Protein AF-A0A7U9RHE2-F1 (afdb_monomer)

Nearest PDB structures (foldseek):
  6pnq-assembly1_B  TM=3.911E-01  e=8.334E-04  Rattus norvegicus
  6pnp-assembly1_B  TM=3.910E-01  e=9.748E-04  Rattus norvegicus
  3f5n-assembly2_B  TM=2.054E-01  e=3.564E+00  Homo sapiens
  6q1f-assembly1_u  TM=2.857E-01  e=8.223E+00  Human herpesvirus 6 strain Z29

Structure (mmCIF, N/CA/C/O backbone):
data_AF-A0A7U9RHE2-F1
#
_entry.id   AF-A0A7U9RHE2-F1
#
loop_
_atom_site.group_PDB
_atom_site.id
_atom_site.type_symbol
_atom_site.label_atom_id
_atom_site.label_alt_id
_atom_site.label_comp_id
_atom_site.label_asym_id
_atom_site.label_entity_id
_atom_site.label_seq_id
_atom_site.pdbx_PDB_ins_code
_atom_site.Cartn_x
_atom_site.Cartn_y
_atom_site.Cartn_z
_atom_site.occupancy
_atom_site.B_iso_or_equiv
_atom_site.auth_seq_id
_atom_site.auth_comp_id
_atom_site.auth_asym_id
_atom_site.auth_atom_id
_atom_site.pdbx_PDB_model_num
ATOM 1 N N . MET A 1 1 ? -75.582 -46.457 108.777 1.00 41.22 1 MET A N 1
ATOM 2 C CA . MET A 1 1 ? -75.123 -45.515 107.730 1.00 41.22 1 MET A CA 1
ATOM 3 C C . MET A 1 1 ? -75.580 -44.115 108.156 1.00 41.22 1 MET A C 1
ATOM 5 O O . MET A 1 1 ? -76.770 -43.864 108.123 1.00 41.22 1 MET A O 1
ATOM 9 N N . ARG A 1 2 ? -74.789 -43.438 109.008 1.00 37.81 2 ARG A N 1
ATOM 10 C CA . ARG A 1 2 ? -73.939 -42.248 108.724 1.00 37.81 2 ARG A CA 1
ATOM 11 C C . ARG A 1 2 ? -74.794 -41.003 108.381 1.00 37.81 2 ARG A C 1
ATOM 13 O O . ARG A 1 2 ? -75.301 -40.939 107.276 1.00 37.81 2 ARG A O 1
ATOM 20 N N . ASN A 1 3 ? -75.184 -40.205 109.391 1.00 36.31 3 ASN A N 1
ATOM 21 C CA . ASN A 1 3 ? -74.608 -38.896 109.822 1.00 36.31 3 ASN A CA 1
ATOM 22 C C . ASN A 1 3 ? -74.789 -37.767 108.784 1.00 36.31 3 ASN A C 1
ATOM 24 O O . ASN A 1 3 ? -74.561 -38.028 107.618 1.00 36.31 3 ASN A O 1
ATOM 28 N N . ARG A 1 4 ? -75.017 -36.476 109.067 1.00 40.94 4 ARG A N 1
ATOM 29 C CA . ARG A 1 4 ? -75.435 -35.595 110.188 1.00 40.94 4 ARG A CA 1
ATOM 30 C C . ARG A 1 4 ? -75.361 -34.167 109.571 1.00 40.94 4 ARG A C 1
ATOM 32 O O . ARG A 1 4 ? -74.417 -33.915 108.842 1.00 40.94 4 ARG A O 1
ATOM 39 N N . GLN A 1 5 ? -76.282 -33.269 109.942 1.00 43.03 5 GLN A N 1
ATOM 40 C CA . GLN A 1 5 ? -76.087 -31.820 110.223 1.00 43.03 5 GLN A CA 1
ATOM 41 C C . GLN A 1 5 ? -75.578 -30.794 109.161 1.00 43.03 5 GLN A C 1
ATOM 43 O O . GLN A 1 5 ? -74.471 -30.915 108.668 1.00 43.03 5 GLN A O 1
ATOM 48 N N . PHE A 1 6 ? -76.375 -29.710 109.015 1.00 41.88 6 PHE A N 1
ATOM 49 C CA . PHE A 1 6 ? -76.090 -28.246 109.101 1.00 41.88 6 PHE A CA 1
ATOM 50 C C . PHE A 1 6 ? -74.965 -27.536 108.302 1.00 41.88 6 PHE A C 1
ATOM 52 O O . PHE A 1 6 ? -73.942 -28.123 107.988 1.00 41.88 6 PHE A O 1
ATOM 59 N N . CYS A 1 7 ? -75.152 -26.198 108.190 1.00 35.69 7 CYS A N 1
ATOM 60 C CA . CYS A 1 7 ? -74.170 -25.103 107.983 1.00 35.69 7 CYS A CA 1
ATOM 61 C C . CYS A 1 7 ? -73.980 -24.625 106.519 1.00 35.69 7 CYS A C 1
ATOM 63 O O . CYS A 1 7 ? -73.956 -25.457 105.631 1.00 35.69 7 CYS A O 1
ATOM 65 N N . ILE A 1 8 ? -73.767 -23.353 106.133 1.00 41.19 8 ILE A N 1
ATOM 66 C CA . ILE A 1 8 ? -73.835 -21.979 106.692 1.00 41.19 8 ILE A CA 1
ATOM 67 C C . ILE A 1 8 ? -73.235 -21.055 105.583 1.00 41.19 8 ILE A C 1
ATOM 69 O O . ILE A 1 8 ? -72.301 -21.478 104.917 1.00 41.19 8 ILE A O 1
ATOM 73 N N . ILE A 1 9 ? -73.732 -19.814 105.433 1.00 43.66 9 ILE A N 1
ATOM 74 C CA . ILE A 1 9 ? -73.031 -18.579 104.963 1.00 43.66 9 ILE A CA 1
ATOM 75 C C . ILE A 1 9 ? -72.549 -18.419 103.489 1.00 43.66 9 ILE A C 1
ATOM 77 O O . ILE A 1 9 ? -71.606 -19.063 103.054 1.00 43.66 9 ILE A O 1
ATOM 81 N N . GLY A 1 10 ? -73.062 -17.358 102.834 1.00 40.56 10 GLY A N 1
ATOM 82 C CA . GLY A 1 10 ? -72.261 -16.181 102.413 1.00 40.56 10 GLY A CA 1
ATOM 83 C C . GLY A 1 10 ? -71.807 -16.017 100.951 1.00 40.56 10 GLY A C 1
ATOM 84 O O . GLY A 1 10 ? -71.592 -16.998 100.256 1.00 40.56 10 GLY A O 1
ATOM 85 N N . ILE A 1 11 ? -71.541 -14.740 100.592 1.00 53.59 11 ILE A N 1
ATOM 86 C CA . ILE A 1 11 ? -70.879 -14.173 99.379 1.00 53.59 11 ILE A CA 1
ATOM 87 C C . ILE A 1 11 ? -71.903 -13.753 98.299 1.00 53.59 11 ILE A C 1
ATOM 89 O O . ILE A 1 11 ? -72.419 -14.595 97.580 1.00 53.59 11 ILE A O 1
ATOM 93 N N . PHE A 1 12 ? -72.404 -12.512 98.173 1.00 44.56 12 PHE A N 1
ATOM 94 C CA . PHE A 1 12 ? -71.823 -11.152 98.116 1.00 44.56 12 PHE A CA 1
ATOM 95 C C . PHE A 1 12 ? -70.699 -10.955 97.080 1.00 44.56 12 PHE A C 1
ATOM 97 O O . PHE A 1 12 ? -69.576 -11.402 97.274 1.00 44.56 12 PHE A O 1
ATOM 104 N N . THR A 1 13 ? -71.020 -10.144 96.060 1.00 54.72 13 THR A N 1
ATOM 105 C CA . THR A 1 13 ? -70.125 -9.317 95.218 1.00 54.72 13 THR A CA 1
ATOM 106 C C . THR A 1 13 ? -69.109 -9.999 94.302 1.00 54.72 13 THR A C 1
ATOM 108 O O . THR A 1 13 ? -68.025 -10.341 94.748 1.00 54.72 13 THR A O 1
ATOM 111 N N . VAL A 1 14 ? -69.393 -9.965 92.989 1.00 46.47 14 VAL A N 1
ATOM 112 C CA . VAL A 1 14 ? -68.425 -9.562 91.946 1.00 46.47 14 VAL A CA 1
ATOM 113 C C . VAL A 1 14 ? -69.174 -8.789 90.841 1.00 46.47 14 VAL A C 1
ATOM 115 O O . VAL A 1 14 ? -69.575 -9.334 89.820 1.00 46.47 14 VAL A O 1
ATOM 118 N N . CYS A 1 15 ? -69.388 -7.495 91.077 1.00 53.22 15 CYS A N 1
ATOM 119 C CA . CYS A 1 15 ? -69.432 -6.456 90.043 1.00 53.22 15 CYS A CA 1
ATOM 120 C C . CYS A 1 15 ? -68.246 -5.535 90.356 1.00 53.22 15 CYS A C 1
ATOM 122 O O . CYS A 1 15 ? -67.996 -5.307 91.535 1.00 53.22 15 CYS A O 1
ATOM 124 N N . PHE A 1 16 ? -67.590 -4.990 89.329 1.00 46.53 16 PHE A N 1
ATOM 125 C CA . PHE A 1 16 ? -66.347 -4.194 89.345 1.00 46.53 16 PHE A CA 1
ATOM 126 C C . PHE A 1 16 ? -65.049 -4.975 89.113 1.00 46.53 16 PHE A C 1
ATOM 128 O O . PHE A 1 16 ? -64.234 -5.164 90.007 1.00 46.53 16 PHE A O 1
ATOM 135 N N . MET A 1 17 ? -64.805 -5.304 87.845 1.00 46.25 17 MET A N 1
ATOM 136 C CA . MET A 1 17 ? -63.464 -5.188 87.264 1.00 46.25 17 MET A CA 1
ATOM 137 C C . MET A 1 17 ? -63.553 -4.412 85.947 1.00 46.25 17 MET A C 1
ATOM 139 O O . MET A 1 17 ? -63.372 -4.963 84.871 1.00 46.25 17 MET A O 1
ATOM 143 N N . LEU A 1 18 ? -63.894 -3.128 86.045 1.00 51.47 18 LEU A N 1
ATOM 144 C CA . LEU A 1 18 ? -63.627 -2.129 85.009 1.00 51.47 18 LEU A CA 1
ATOM 145 C C . LEU A 1 18 ? -63.189 -0.853 85.734 1.00 51.47 18 LEU A C 1
ATOM 147 O O . LEU A 1 18 ? -63.955 0.094 85.898 1.00 51.47 18 LEU A O 1
ATOM 151 N N . THR A 1 19 ? -61.976 -0.870 86.282 1.00 58.19 19 THR A N 1
ATOM 152 C CA . THR A 1 19 ? -61.298 0.345 86.741 1.00 58.19 19 THR A CA 1
ATOM 153 C C . THR A 1 19 ? -60.849 1.118 85.506 1.00 58.19 19 THR A C 1
ATOM 155 O O . THR A 1 19 ? -59.794 0.826 84.955 1.00 58.19 19 THR A O 1
ATOM 158 N N . GLY A 1 20 ? -61.671 2.060 85.043 1.00 56.34 20 GLY A N 1
ATOM 159 C CA . GLY A 1 20 ? -61.227 3.082 84.096 1.00 56.34 20 GLY A CA 1
ATOM 160 C C . GLY A 1 20 ? -60.298 4.074 84.800 1.00 56.34 20 GLY A C 1
ATOM 161 O O . GLY A 1 20 ? -60.579 4.481 85.932 1.00 56.34 20 GLY A O 1
ATOM 162 N N . CYS A 1 21 ? -59.191 4.441 84.157 1.00 59.25 21 CYS A N 1
ATOM 163 C CA . CYS A 1 21 ? -58.255 5.446 84.654 1.00 59.25 21 CYS A CA 1
ATOM 164 C C . CYS A 1 21 ? -58.968 6.796 84.888 1.00 59.25 21 CYS A C 1
ATOM 166 O O . CYS A 1 21 ? -59.638 7.329 84.011 1.00 59.25 21 CYS A O 1
ATOM 168 N N . GLY A 1 22 ? -58.852 7.366 86.092 1.00 60.25 22 GLY A N 1
ATOM 169 C CA . GLY A 1 22 ? -59.607 8.554 86.529 1.00 60.25 22 GLY A CA 1
ATOM 170 C C . GLY A 1 22 ? -59.032 9.917 86.112 1.00 60.25 22 GLY A C 1
ATOM 171 O O . GLY A 1 22 ? -59.267 10.898 86.815 1.00 60.25 22 GLY A O 1
ATOM 172 N N . HIS A 1 23 ? -58.261 9.999 85.025 1.00 73.19 23 HIS A N 1
ATOM 173 C CA . HIS A 1 23 ? -57.640 11.241 84.537 1.00 73.19 23 HIS A CA 1
ATOM 174 C C . HIS A 1 23 ? -57.877 11.414 83.031 1.00 73.19 23 HIS A C 1
ATOM 176 O O . HIS A 1 23 ? -58.237 10.469 82.335 1.00 73.19 23 HIS A O 1
ATOM 182 N N . LYS A 1 24 ? -57.724 12.641 82.520 1.00 76.56 24 LYS A N 1
ATOM 183 C CA . LYS A 1 24 ? -57.849 12.911 81.084 1.00 76.56 24 LYS A CA 1
ATOM 184 C C . LYS A 1 24 ? -56.530 12.550 80.405 1.00 76.56 24 LYS A C 1
ATOM 186 O O . LYS A 1 24 ? -55.520 13.183 80.683 1.00 76.56 24 LYS A O 1
ATOM 191 N N . HIS A 1 25 ? -56.559 11.576 79.507 1.00 78.12 25 HIS A N 1
ATOM 192 C CA . HIS A 1 25 ? -55.363 11.134 78.802 1.00 78.12 25 HIS A CA 1
ATOM 193 C C . HIS A 1 25 ? -54.838 12.211 77.839 1.00 78.12 25 HIS A C 1
ATOM 195 O O . HIS A 1 25 ? -55.588 12.748 77.018 1.00 78.12 25 HIS A O 1
ATOM 201 N N . THR A 1 26 ? -53.539 12.501 77.934 1.00 85.81 26 THR A N 1
ATOM 202 C CA . THR A 1 26 ? -52.773 13.227 76.910 1.00 85.81 26 THR A CA 1
ATOM 203 C C . THR A 1 26 ? -51.995 12.197 76.097 1.00 85.81 26 THR A C 1
ATOM 205 O O . THR A 1 26 ? -51.125 11.516 76.639 1.00 85.81 26 THR A O 1
ATOM 208 N N . TRP A 1 27 ? -52.344 12.042 74.822 1.00 85.25 27 TRP A N 1
ATOM 209 C CA . TRP A 1 27 ? -51.817 10.984 73.961 1.00 85.25 27 TRP A CA 1
ATOM 210 C C . TRP A 1 27 ? -50.625 11.460 73.138 1.00 85.25 27 TRP A C 1
ATOM 212 O O . TRP A 1 27 ? -50.696 12.497 72.477 1.00 85.25 27 TRP A O 1
ATOM 222 N N . SER A 1 28 ? -49.562 10.665 73.132 1.00 85.19 28 SER A N 1
ATOM 223 C CA . SER A 1 28 ? -48.547 10.706 72.085 1.00 85.19 28 SER A CA 1
ATOM 224 C C . SER A 1 28 ? -49.071 9.969 70.855 1.00 85.19 28 SER A C 1
ATOM 226 O O . SER A 1 28 ? -49.722 8.930 70.984 1.00 85.19 28 SER A O 1
ATOM 228 N N . GLU A 1 29 ? -48.806 10.509 69.667 1.00 87.81 29 GLU A N 1
ATOM 229 C CA . GLU A 1 29 ? -49.218 9.882 68.410 1.00 87.81 29 GLU A CA 1
ATOM 230 C C . GLU A 1 29 ? -48.558 8.509 68.218 1.00 87.81 29 GLU A C 1
ATOM 232 O O . GLU A 1 29 ? -47.453 8.261 68.701 1.00 87.81 29 GLU A O 1
ATOM 237 N N . ALA A 1 30 ? -49.263 7.619 67.517 1.00 84.00 30 ALA A N 1
ATOM 238 C CA . ALA A 1 30 ? -48.796 6.267 67.241 1.00 84.00 30 ALA A CA 1
ATOM 239 C C . ALA A 1 30 ? -47.573 6.299 66.313 1.00 84.00 30 ALA A C 1
ATOM 241 O O . ALA A 1 30 ? -47.478 7.141 65.415 1.00 84.00 30 ALA A O 1
ATOM 242 N N . THR A 1 31 ? -46.654 5.360 66.510 1.00 88.00 31 THR A N 1
ATOM 243 C CA . THR A 1 31 ? -45.487 5.141 65.651 1.00 88.00 31 THR A CA 1
ATOM 244 C C . THR A 1 31 ? -45.708 3.905 64.770 1.00 88.00 31 THR A C 1
ATOM 246 O O . THR A 1 31 ? -46.782 3.300 64.770 1.00 88.00 31 THR A O 1
ATOM 249 N N . CYS A 1 32 ? -44.707 3.522 63.971 1.00 87.56 32 CYS A N 1
ATOM 250 C CA . CYS A 1 32 ? -44.792 2.311 63.143 1.00 87.56 32 CYS A CA 1
ATOM 251 C C . CYS A 1 32 ? -44.851 1.021 63.977 1.00 87.56 32 CYS A C 1
ATOM 253 O O . CYS A 1 32 ? -45.414 0.035 63.507 1.00 87.56 32 CYS A O 1
ATOM 255 N N . THR A 1 33 ? -44.321 1.038 65.204 1.00 87.19 33 THR A N 1
ATOM 256 C CA . THR A 1 33 ? -44.212 -0.133 66.089 1.00 87.19 33 THR A CA 1
ATOM 257 C C . THR A 1 33 ? -45.040 -0.014 67.369 1.00 87.19 33 THR A C 1
ATOM 259 O O . THR A 1 33 ? -45.354 -1.037 67.975 1.00 87.19 33 THR A O 1
ATOM 262 N N . GLU A 1 34 ? -45.445 1.196 67.766 1.00 86.19 34 GLU A N 1
ATOM 263 C CA . GLU A 1 34 ? -46.189 1.445 69.006 1.00 86.19 34 GLU A CA 1
ATOM 264 C C . GLU A 1 34 ? -47.522 2.177 68.740 1.00 86.19 34 GLU A C 1
ATOM 266 O O . GLU A 1 34 ? -47.564 3.110 67.933 1.00 86.19 34 GLU A O 1
ATOM 271 N N . PRO A 1 35 ? -48.627 1.791 69.409 1.00 87.75 35 PRO A N 1
ATOM 272 C CA . PRO A 1 35 ? -49.901 2.512 69.351 1.00 87.75 35 PRO A CA 1
ATOM 273 C C . PRO A 1 35 ? -49.820 3.862 70.083 1.00 87.75 35 PRO A C 1
ATOM 275 O O . PRO A 1 35 ? -48.807 4.197 70.707 1.00 87.75 35 PRO A O 1
ATOM 278 N N . LYS A 1 36 ? -50.905 4.650 70.057 1.00 87.88 36 LYS A N 1
ATOM 279 C CA . LYS A 1 36 ? -50.945 5.907 70.819 1.00 87.88 36 LYS A CA 1
ATOM 280 C C . LYS A 1 36 ? -50.758 5.597 72.296 1.00 87.88 36 LYS A C 1
ATOM 282 O O . LYS A 1 36 ? -51.438 4.727 72.832 1.00 87.88 36 LYS A O 1
ATOM 287 N N . THR A 1 37 ? -49.855 6.310 72.954 1.00 86.56 37 THR A N 1
ATOM 288 C CA . THR A 1 37 ? -49.502 6.037 74.353 1.00 86.56 37 THR A CA 1
ATOM 289 C C . THR A 1 37 ? -49.724 7.280 75.197 1.00 86.56 37 THR A C 1
ATOM 291 O O . THR A 1 37 ? -49.299 8.376 74.826 1.00 86.56 37 THR A O 1
ATOM 294 N N . CYS A 1 38 ? -50.415 7.134 76.325 1.00 86.06 38 CYS A N 1
ATOM 295 C CA . CYS A 1 38 ? -50.655 8.241 77.235 1.00 86.06 38 CYS A CA 1
ATOM 296 C C . CYS A 1 38 ? -49.366 8.596 77.982 1.00 86.06 38 CYS A C 1
ATOM 298 O O . CYS A 1 38 ? -48.783 7.753 78.666 1.00 86.06 38 CYS A O 1
ATOM 300 N N . SER A 1 39 ? -48.950 9.858 77.902 1.00 83.81 39 SER A N 1
ATOM 301 C CA . SER A 1 39 ? -47.693 10.334 78.491 1.00 83.81 39 SER A CA 1
ATOM 302 C C . SER A 1 39 ? -47.663 10.309 80.025 1.00 83.81 39 SER A C 1
ATOM 304 O O . SER A 1 39 ? -46.584 10.367 80.609 1.00 83.81 39 SER A O 1
ATOM 306 N N . GLU A 1 40 ? -48.825 10.217 80.680 1.00 81.06 40 GLU A N 1
ATOM 307 C CA . GLU A 1 40 ? -48.948 10.295 82.142 1.00 81.06 40 GLU A CA 1
ATOM 308 C C . GLU A 1 40 ? -49.098 8.927 82.822 1.00 81.06 40 GLU A C 1
ATOM 310 O O . GLU A 1 40 ? -48.592 8.736 83.927 1.00 81.06 40 GLU A O 1
ATOM 315 N N . CYS A 1 41 ? -49.773 7.967 82.182 1.00 81.69 41 CYS A N 1
ATOM 316 C CA . CYS A 1 41 ? -50.080 6.661 82.783 1.00 81.69 41 CYS A CA 1
ATOM 317 C C . CYS A 1 41 ? -49.595 5.453 81.974 1.00 81.69 41 CYS A C 1
ATOM 319 O O . CYS A 1 41 ? -49.660 4.333 82.478 1.00 81.69 41 CYS A O 1
ATOM 321 N N . GLY A 1 42 ? -49.126 5.654 80.738 1.00 80.88 42 GLY A N 1
ATOM 322 C CA . GLY A 1 42 ? -48.678 4.572 79.862 1.00 80.88 42 GLY A CA 1
ATOM 323 C C . GLY A 1 42 ? -49.797 3.680 79.314 1.00 80.88 42 GLY A C 1
ATOM 324 O O . GLY A 1 42 ? -49.491 2.675 78.677 1.00 80.88 42 GLY A O 1
ATOM 325 N N . GLU A 1 43 ? -51.077 4.014 79.533 1.00 81.94 43 GLU A N 1
ATOM 326 C CA . GLU A 1 43 ? -52.170 3.340 78.821 1.00 81.94 43 GLU A CA 1
ATOM 327 C C . GLU A 1 43 ? -52.002 3.532 77.309 1.00 81.94 43 GLU A C 1
ATOM 329 O O . GLU A 1 43 ? -51.497 4.565 76.864 1.00 81.94 43 GLU A O 1
ATOM 334 N N . THR A 1 44 ? -52.399 2.523 76.531 1.00 85.12 44 THR A N 1
ATOM 335 C CA . THR A 1 44 ? -52.287 2.500 75.068 1.00 85.12 44 THR A CA 1
ATOM 336 C C . THR A 1 44 ? -53.672 2.509 74.426 1.00 85.12 44 THR A C 1
ATOM 338 O O . THR A 1 44 ? -54.594 1.861 74.922 1.00 85.12 44 THR A O 1
ATOM 341 N N . GLU A 1 45 ? -53.829 3.255 73.332 1.00 82.19 45 GLU A N 1
ATOM 342 C CA . GLU A 1 45 ? -55.081 3.368 72.577 1.00 82.19 45 GLU A CA 1
ATOM 343 C C . GLU A 1 45 ? -54.833 3.134 71.079 1.00 82.19 45 GLU A C 1
ATOM 345 O O . GLU A 1 45 ? -53.980 3.769 70.453 1.00 82.19 45 GLU A O 1
ATOM 350 N N . GLY A 1 46 ? -55.614 2.223 70.492 1.00 84.25 46 GLY A N 1
ATOM 351 C CA . GLY A 1 46 ? -55.500 1.838 69.084 1.00 84.25 46 GLY A CA 1
ATOM 352 C C . GLY A 1 46 ? -54.369 0.845 68.803 1.00 84.25 46 GLY A C 1
ATOM 353 O O . GLY A 1 46 ? -53.818 0.227 69.711 1.00 84.25 46 GLY A O 1
ATOM 354 N N . GLU A 1 47 ? -54.047 0.677 67.522 1.00 84.06 47 GLU A N 1
ATOM 355 C CA . GLU A 1 47 ? -52.938 -0.158 67.046 1.00 84.06 47 GLU A CA 1
ATOM 356 C C . GLU A 1 47 ? -51.789 0.725 66.535 1.00 84.06 47 GLU A C 1
ATOM 358 O O . GLU A 1 47 ? -51.976 1.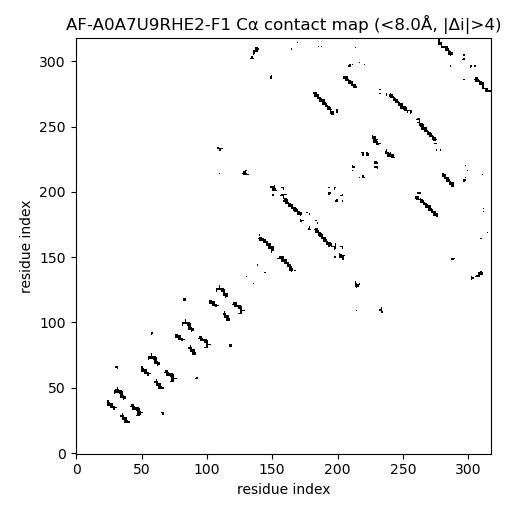916 66.267 1.00 84.06 47 GLU A O 1
ATOM 363 N N . ALA A 1 48 ? -50.588 0.153 66.418 1.00 86.94 48 ALA A N 1
ATOM 364 C CA . ALA A 1 48 ? -49.475 0.821 65.749 1.00 86.94 48 ALA A CA 1
ATOM 365 C C . ALA A 1 48 ? -49.837 1.124 64.285 1.00 86.94 48 ALA A C 1
ATOM 367 O O . ALA A 1 48 ? -50.616 0.397 63.668 1.00 86.94 48 ALA A O 1
ATOM 368 N N . LEU A 1 49 ? -49.246 2.174 63.707 1.00 87.69 49 LEU A N 1
ATOM 369 C CA . LEU A 1 49 ? -49.540 2.574 62.323 1.00 87.69 49 LEU A CA 1
ATOM 370 C C . LEU A 1 49 ? -49.142 1.500 61.296 1.00 87.69 49 LEU A C 1
ATOM 372 O O . LEU A 1 49 ? -49.679 1.484 60.189 1.00 87.69 49 LEU A O 1
ATOM 376 N N . GLY A 1 50 ? -48.210 0.614 61.659 1.00 86.12 50 GLY A N 1
ATOM 377 C CA . GLY A 1 50 ? -47.607 -0.352 60.752 1.00 86.12 50 GLY A CA 1
ATOM 378 C C . GLY A 1 50 ? -46.650 0.305 59.753 1.00 86.12 50 GLY A C 1
ATOM 379 O O . GLY A 1 50 ? -46.603 1.525 59.587 1.00 86.12 50 GLY A O 1
ATOM 380 N N . HIS A 1 51 ? -45.847 -0.515 59.079 1.00 88.38 51 HIS A N 1
ATOM 381 C CA . HIS A 1 51 ? -44.875 -0.022 58.108 1.00 88.38 51 HIS A CA 1
ATOM 382 C C . HIS A 1 51 ? -45.499 0.127 56.717 1.00 88.38 51 HIS A C 1
ATOM 384 O O . HIS A 1 51 ? -46.080 -0.812 56.173 1.00 88.38 51 HIS A O 1
ATOM 390 N N . THR A 1 52 ? -45.320 1.303 56.110 1.00 91.94 52 THR A N 1
ATOM 391 C CA . THR A 1 52 ? -45.612 1.530 54.686 1.00 91.94 52 THR A CA 1
ATOM 392 C C . THR A 1 52 ? -44.310 1.428 53.905 1.00 91.94 52 THR A C 1
ATOM 394 O O . THR A 1 52 ? -43.530 2.379 53.856 1.00 91.94 52 THR A O 1
ATOM 397 N N . TRP A 1 53 ? -44.049 0.252 53.347 1.00 91.12 53 TRP A N 1
ATOM 398 C CA . TRP A 1 53 ? -42.785 -0.057 52.689 1.00 91.12 53 TRP A CA 1
ATOM 399 C C . TRP A 1 53 ? -42.709 0.486 51.260 1.00 91.12 53 TRP A C 1
ATOM 401 O O . TRP A 1 53 ? -43.613 0.268 50.457 1.00 91.12 53 TRP A O 1
ATOM 411 N N . VAL A 1 54 ? -41.589 1.128 50.938 1.00 91.81 54 VAL A N 1
ATOM 412 C CA . VAL A 1 54 ? -41.129 1.384 49.570 1.00 91.81 54 VAL A CA 1
ATOM 413 C C . VAL A 1 54 ? -40.244 0.218 49.155 1.00 91.81 54 VAL A C 1
ATOM 415 O O . VAL A 1 54 ? -39.358 -0.174 49.917 1.00 91.81 54 VAL A O 1
ATOM 418 N N . ASP A 1 55 ? -40.493 -0.335 47.970 1.00 91.50 55 ASP A N 1
ATOM 419 C CA . ASP A 1 55 ? -39.748 -1.482 47.455 1.00 91.50 55 ASP A CA 1
ATOM 420 C C . ASP A 1 55 ? -38.244 -1.205 47.347 1.00 91.50 55 ASP A C 1
ATOM 422 O O . ASP A 1 55 ? -37.801 -0.073 47.132 1.00 91.50 55 ASP A O 1
ATOM 426 N N . ALA A 1 56 ? -37.454 -2.266 47.514 1.00 90.19 56 ALA A N 1
ATOM 427 C CA . ALA A 1 56 ? -36.009 -2.194 47.378 1.00 90.19 56 ALA A CA 1
ATOM 428 C C . ALA A 1 56 ? -35.611 -1.806 45.944 1.00 90.19 56 ALA A C 1
ATOM 430 O O . ALA A 1 56 ? -36.235 -2.206 44.962 1.00 90.19 56 ALA A O 1
ATOM 431 N N . THR A 1 57 ? -34.516 -1.067 45.835 1.00 90.19 57 THR A N 1
ATOM 432 C CA . THR A 1 57 ? -33.816 -0.758 44.585 1.00 90.19 57 THR A CA 1
ATOM 433 C C . THR A 1 57 ? -32.407 -1.334 44.659 1.00 90.19 57 THR A C 1
ATOM 435 O O . THR A 1 57 ? -31.986 -1.820 45.707 1.00 90.19 57 THR A O 1
ATOM 438 N N . CYS A 1 58 ? -31.639 -1.260 43.575 1.00 89.06 58 CYS A N 1
ATOM 439 C CA . CYS A 1 58 ? -30.229 -1.647 43.622 1.00 89.06 58 CYS A CA 1
ATOM 440 C C . CYS A 1 58 ? -29.356 -0.702 44.464 1.00 89.06 58 CYS A C 1
ATOM 442 O O . CYS A 1 58 ? -28.293 -1.101 44.912 1.00 89.06 58 CYS A O 1
ATOM 444 N N . ALA A 1 59 ? -29.828 0.516 44.757 1.00 88.25 59 ALA A N 1
ATOM 445 C CA . ALA A 1 59 ? -29.119 1.465 45.617 1.00 88.25 59 ALA A CA 1
ATOM 446 C C . ALA A 1 59 ? -29.551 1.402 47.095 1.00 88.25 59 ALA A C 1
ATOM 448 O O . ALA A 1 59 ? -28.820 1.858 47.973 1.00 88.25 59 ALA A O 1
ATOM 449 N N . LYS A 1 60 ? -30.769 0.921 47.389 1.00 88.19 60 LYS A N 1
ATOM 450 C CA . LYS A 1 60 ? -31.365 0.974 48.737 1.00 88.19 60 LYS A CA 1
ATOM 451 C C . LYS A 1 60 ? -32.241 -0.249 49.026 1.00 88.19 60 LYS A C 1
ATOM 453 O O . LYS A 1 60 ? -33.023 -0.616 48.150 1.00 88.19 60 LYS A O 1
ATOM 458 N N . PRO A 1 61 ? -32.203 -0.828 50.241 1.00 91.75 61 PRO A N 1
ATOM 459 C CA . PRO A 1 61 ? -33.124 -1.892 50.631 1.00 91.75 61 PRO A CA 1
ATOM 460 C C . PRO A 1 61 ? -34.555 -1.367 50.792 1.00 91.75 61 PRO A C 1
ATOM 462 O O . PRO A 1 61 ? -34.821 -0.162 50.695 1.00 91.75 61 PRO A O 1
ATOM 465 N N . LYS A 1 62 ? -35.491 -2.276 51.066 1.00 93.31 62 LYS A N 1
ATOM 466 C CA . LYS A 1 62 ? -36.893 -1.922 51.289 1.00 93.31 62 LYS A CA 1
ATOM 467 C C . LYS A 1 62 ? -36.993 -0.987 52.493 1.00 93.31 62 LYS A C 1
ATOM 469 O O . LYS A 1 62 ? -36.529 -1.338 53.571 1.00 93.31 62 LYS A O 1
ATOM 474 N N . THR A 1 63 ? -37.565 0.203 52.326 1.00 93.12 63 THR A N 1
ATOM 475 C CA . THR A 1 63 ? -37.521 1.256 53.361 1.00 93.12 63 THR A CA 1
ATOM 476 C C . THR A 1 63 ? -38.923 1.740 53.713 1.00 93.12 63 THR A C 1
ATOM 478 O O . THR A 1 63 ? -39.726 2.018 52.825 1.00 93.12 63 THR A O 1
ATOM 481 N N . CYS A 1 64 ? -39.243 1.865 55.000 1.00 93.44 64 CYS A N 1
ATOM 482 C CA . CYS A 1 64 ? -40.514 2.415 55.453 1.00 93.44 64 CYS A CA 1
ATOM 483 C C . CYS A 1 64 ? -40.566 3.923 55.170 1.00 93.44 64 CYS A C 1
ATOM 485 O O . CYS A 1 64 ? -39.746 4.684 55.682 1.00 93.44 64 CYS A O 1
ATOM 487 N N . ALA A 1 65 ? -41.570 4.376 54.418 1.00 90.00 65 ALA A N 1
ATOM 488 C CA . ALA A 1 65 ? -41.754 5.788 54.076 1.00 90.00 65 ALA A CA 1
ATOM 489 C C . ALA A 1 65 ? -42.060 6.685 55.292 1.00 90.00 65 ALA A C 1
ATOM 491 O O . ALA A 1 65 ? -41.913 7.901 55.208 1.00 90.00 65 ALA A O 1
ATOM 492 N N . VAL A 1 66 ? -42.511 6.091 56.405 1.00 87.50 66 VAL A N 1
ATOM 493 C CA . VAL A 1 66 ? -42.975 6.817 57.598 1.00 87.50 66 VAL A CA 1
ATOM 494 C C . VAL A 1 66 ? -41.869 6.967 58.646 1.00 87.50 66 VAL A C 1
ATOM 496 O O . VAL A 1 66 ? -41.668 8.065 59.155 1.00 87.50 66 VAL A O 1
ATOM 499 N N . CYS A 1 67 ? -41.142 5.890 58.970 1.00 88.38 67 CYS A N 1
ATOM 500 C CA . CYS A 1 67 ? -40.107 5.901 60.017 1.00 88.38 67 CYS A CA 1
ATOM 501 C C . CYS A 1 67 ? -38.671 5.710 59.507 1.00 88.38 67 CYS A C 1
ATOM 503 O O . CYS A 1 67 ? -37.739 5.855 60.292 1.00 88.38 67 CYS A O 1
ATOM 505 N N . GLY A 1 68 ? -38.474 5.376 58.226 1.00 88.69 68 GLY A N 1
ATOM 506 C CA . GLY A 1 68 ? -37.149 5.120 57.651 1.00 88.69 68 GLY A CA 1
ATOM 507 C C . GLY A 1 68 ? -36.528 3.772 58.026 1.00 88.69 68 GLY A C 1
ATOM 508 O O . GLY A 1 68 ? -35.386 3.518 57.658 1.00 88.69 68 GLY A O 1
ATOM 509 N N . GLU A 1 69 ? -37.256 2.910 58.740 1.00 91.12 69 GLU A N 1
ATOM 510 C CA . GLU A 1 69 ? -36.804 1.549 59.037 1.00 91.12 69 GLU A CA 1
ATOM 511 C C . GLU A 1 69 ? -36.594 0.754 57.747 1.00 91.12 69 GLU A C 1
ATOM 513 O O . GLU A 1 69 ? -37.263 1.016 56.748 1.00 91.12 69 GLU A O 1
ATOM 518 N N . VAL A 1 70 ? -35.642 -0.178 57.756 1.00 92.44 70 VAL A N 1
ATOM 519 C CA . VAL A 1 70 ? -35.169 -0.885 56.561 1.00 92.44 70 VAL A CA 1
ATOM 520 C C . VAL A 1 70 ? -35.337 -2.389 56.745 1.00 92.44 70 VAL A C 1
ATOM 522 O O . VAL A 1 70 ? -35.016 -2.921 57.805 1.00 92.44 70 VAL A O 1
ATOM 525 N N . GLU A 1 71 ? -35.825 -3.072 55.712 1.00 91.38 71 GLU A N 1
ATOM 526 C CA . GLU A 1 71 ? -36.058 -4.517 55.698 1.00 91.38 71 GLU A CA 1
ATOM 527 C C . GLU A 1 71 ? -35.338 -5.161 54.500 1.00 91.38 71 GLU A C 1
ATOM 529 O O . GLU A 1 71 ? -35.510 -4.750 53.350 1.00 91.38 71 GLU A O 1
ATOM 534 N N . GLY A 1 72 ? -34.543 -6.201 54.767 1.00 90.12 72 GLY A N 1
ATOM 535 C CA . GLY A 1 72 ? -33.800 -6.939 53.742 1.00 90.12 72 GLY A CA 1
ATOM 536 C C . GLY A 1 72 ? -32.579 -6.196 53.187 1.00 90.12 72 GLY A C 1
ATOM 537 O O . GLY A 1 72 ? -32.078 -5.246 53.786 1.00 90.12 72 GLY A O 1
ATOM 538 N N . GLU A 1 73 ? -32.086 -6.660 52.039 1.00 90.56 73 GLU A N 1
ATOM 539 C CA . GLU A 1 73 ? -30.934 -6.087 51.330 1.00 90.56 73 GLU A CA 1
ATOM 540 C C . GLU A 1 73 ? -31.377 -5.324 50.071 1.00 90.56 73 GLU A C 1
ATOM 542 O O . GLU A 1 73 ? -32.502 -5.478 49.587 1.00 90.56 73 GLU A O 1
ATOM 547 N N . ALA A 1 74 ? -30.497 -4.462 49.555 1.00 90.69 74 ALA A N 1
ATOM 548 C CA . ALA A 1 74 ? -30.695 -3.846 48.247 1.00 90.69 74 ALA A CA 1
ATOM 549 C C . ALA A 1 74 ? -30.718 -4.924 47.150 1.00 90.69 74 ALA A C 1
ATOM 551 O O . ALA A 1 74 ? -30.136 -6.001 47.295 1.00 90.69 74 ALA A O 1
ATOM 552 N N . LEU A 1 75 ? -31.396 -4.637 46.041 1.00 92.88 75 LEU A N 1
ATOM 553 C CA . LEU A 1 75 ? -31.385 -5.537 44.890 1.00 92.88 75 LEU A CA 1
ATOM 554 C C . LEU A 1 75 ? -29.979 -5.599 44.277 1.00 92.88 75 LEU A C 1
ATOM 556 O O . LEU A 1 75 ? -29.211 -4.644 44.354 1.00 92.88 75 LEU A O 1
ATOM 560 N N . ALA A 1 76 ? -29.643 -6.706 43.618 1.00 92.25 76 ALA A N 1
ATOM 561 C CA . ALA A 1 76 ? -28.379 -6.792 42.896 1.00 92.25 76 ALA A CA 1
ATOM 562 C C . ALA A 1 76 ? -28.327 -5.757 41.756 1.00 92.25 76 ALA A C 1
ATOM 564 O O . ALA A 1 76 ? -29.310 -5.551 41.036 1.00 92.25 76 ALA A O 1
ATOM 565 N N . HIS A 1 77 ? -27.169 -5.123 41.566 1.00 92.19 77 HIS A N 1
ATOM 566 C CA . HIS A 1 77 ? -26.939 -4.252 40.418 1.00 92.19 77 HIS A CA 1
ATOM 567 C C . HIS A 1 77 ? -26.984 -5.053 39.112 1.00 92.19 77 HIS A C 1
ATOM 569 O O . HIS A 1 77 ? -26.418 -6.140 39.002 1.00 92.19 77 HIS A O 1
ATOM 575 N N . THR A 1 78 ? -27.642 -4.482 38.103 1.00 94.56 78 THR A N 1
ATOM 576 C CA . THR A 1 78 ? -27.543 -4.946 36.715 1.00 94.56 78 THR A CA 1
ATOM 577 C C . THR A 1 78 ? -26.449 -4.137 36.040 1.00 94.56 78 THR A C 1
ATOM 579 O O . THR A 1 78 ? -26.636 -2.948 35.783 1.00 94.56 78 THR A O 1
ATOM 582 N N . TRP A 1 79 ? -25.289 -4.754 35.854 1.00 94.94 79 TRP A N 1
ATOM 583 C CA . TRP A 1 79 ? -24.101 -4.089 35.334 1.00 94.94 79 TRP A CA 1
ATOM 584 C C . TRP A 1 79 ? -24.040 -4.135 33.808 1.00 94.94 79 TRP A C 1
ATOM 586 O O . TRP A 1 79 ? -24.348 -5.158 33.200 1.00 94.94 79 TRP A O 1
ATOM 596 N N . VAL A 1 80 ? -23.600 -3.027 33.224 1.00 93.88 80 VAL A N 1
ATOM 597 C CA . VAL A 1 80 ? -23.126 -2.894 31.848 1.00 93.88 80 VAL A CA 1
ATOM 598 C C . VAL A 1 80 ? -21.606 -2.838 31.911 1.00 93.88 80 VAL A C 1
ATOM 600 O O . VAL A 1 80 ? -21.060 -2.089 32.724 1.00 93.88 80 VAL A O 1
ATOM 603 N N . ASP A 1 81 ? -20.940 -3.654 31.097 1.00 92.88 81 ASP A N 1
ATOM 604 C CA . ASP A 1 81 ? -19.481 -3.757 31.084 1.00 92.88 81 ASP A CA 1
ATOM 605 C C . ASP A 1 81 ? -18.808 -2.436 30.684 1.00 92.88 81 ASP A C 1
ATOM 607 O O . ASP A 1 81 ? -19.394 -1.595 30.001 1.00 92.88 81 ASP A O 1
ATOM 611 N N . ALA A 1 82 ? -17.567 -2.257 31.142 1.00 90.75 82 ALA A N 1
ATOM 612 C CA . ALA A 1 82 ? -16.754 -1.096 30.804 1.00 90.75 82 ALA A CA 1
ATOM 613 C C . ALA A 1 82 ? -16.454 -1.039 29.298 1.00 90.75 82 ALA A C 1
ATOM 615 O O . ALA A 1 82 ? -16.350 -2.066 28.624 1.00 90.75 82 ALA A O 1
ATOM 616 N N . THR A 1 83 ? -16.249 0.172 28.790 1.00 88.31 83 THR A N 1
ATOM 617 C CA . THR A 1 83 ? -15.761 0.451 27.434 1.00 88.31 83 THR A CA 1
ATOM 618 C C . THR A 1 83 ? -14.432 1.204 27.508 1.00 88.31 83 THR A C 1
ATOM 620 O O . THR A 1 83 ? -13.967 1.529 28.597 1.00 88.31 83 THR A O 1
ATOM 623 N N . CYS A 1 84 ? -13.815 1.513 26.363 1.00 87.56 84 CYS A N 1
ATOM 624 C CA . CYS A 1 84 ? -12.600 2.337 26.325 1.00 87.56 84 CYS A CA 1
ATOM 625 C C . CYS A 1 84 ? -12.834 3.787 26.815 1.00 87.56 84 CYS A C 1
ATOM 627 O O . CYS A 1 84 ? -11.900 4.458 27.239 1.00 87.56 84 CYS A O 1
ATOM 629 N N . ALA A 1 85 ? -14.088 4.260 26.795 1.00 86.38 85 ALA A N 1
ATOM 630 C CA . ALA A 1 85 ? -14.456 5.624 27.173 1.00 86.38 85 ALA A CA 1
ATOM 631 C C . ALA A 1 85 ? -15.057 5.725 28.585 1.00 86.38 85 ALA A C 1
ATOM 633 O O . ALA A 1 85 ? -14.941 6.762 29.237 1.00 86.38 85 ALA A O 1
ATOM 634 N N . GLU A 1 86 ? -15.713 4.663 29.059 1.00 89.75 86 GLU A N 1
ATOM 635 C CA . GLU A 1 86 ? -16.499 4.687 30.294 1.00 89.75 86 GLU A CA 1
ATOM 6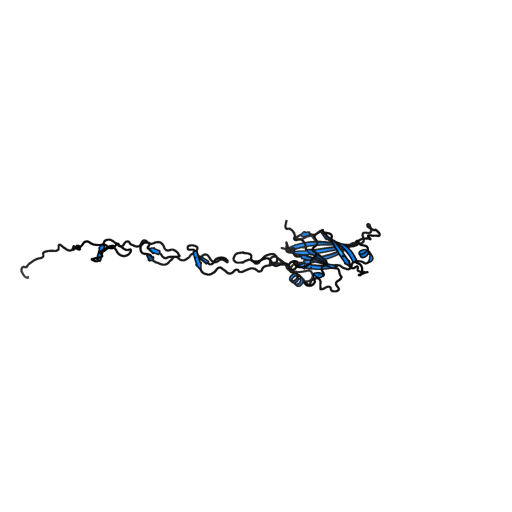36 C C . GLU A 1 86 ? -16.251 3.436 31.151 1.00 89.75 86 GLU A C 1
ATOM 638 O O . GLU A 1 86 ? -16.155 2.331 30.609 1.00 89.75 86 GLU A O 1
ATOM 643 N N . PRO A 1 87 ? -16.191 3.570 32.489 1.00 93.56 87 PRO A N 1
ATOM 644 C CA . PRO A 1 87 ? -16.106 2.422 33.382 1.00 93.56 87 PRO A CA 1
ATOM 645 C C . PRO A 1 87 ? -17.405 1.605 33.361 1.00 93.56 87 PRO A C 1
ATOM 647 O O . PRO A 1 87 ? -18.454 2.037 32.874 1.00 93.56 87 PRO A O 1
ATOM 650 N N . LYS A 1 88 ? -17.349 0.411 33.952 1.00 94.88 88 LYS A N 1
ATOM 651 C CA . LYS A 1 88 ? -18.521 -0.448 34.147 1.00 94.88 88 LYS A CA 1
ATOM 652 C C . LYS A 1 88 ? -19.556 0.308 34.983 1.00 94.88 88 LYS A C 1
ATOM 654 O O . LYS A 1 88 ? -19.202 0.932 35.983 1.00 94.88 88 LYS A O 1
ATOM 659 N N . HIS A 1 89 ? -20.832 0.248 34.609 1.00 94.81 89 HIS A N 1
ATOM 660 C CA . HIS A 1 89 ? -21.881 1.014 35.291 1.00 94.81 89 HIS A CA 1
ATOM 661 C C . HIS A 1 89 ? -23.191 0.242 35.441 1.00 94.81 89 HIS A C 1
ATOM 663 O O . HIS A 1 89 ? -23.494 -0.673 34.679 1.00 94.81 89 HIS A O 1
ATOM 669 N N . CYS A 1 90 ? -23.994 0.582 36.448 1.00 95.38 90 CYS A N 1
ATOM 670 C CA . CYS A 1 90 ? -25.292 -0.044 36.648 1.00 95.38 90 CYS A CA 1
ATOM 671 C C . CYS A 1 90 ? -26.352 0.619 35.763 1.00 95.38 90 CYS A C 1
ATOM 673 O O . CYS A 1 90 ? -26.616 1.813 35.899 1.00 95.38 90 CYS A O 1
ATOM 675 N N . SER A 1 91 ? -27.052 -0.166 34.941 1.00 93.50 91 SER A N 1
ATOM 676 C CA . SER A 1 91 ? -28.084 0.337 34.020 1.00 93.50 91 SER A CA 1
ATOM 677 C C . SER A 1 91 ? -29.319 0.934 34.712 1.00 93.50 91 SER A C 1
ATOM 679 O O . SER A 1 91 ? -30.155 1.550 34.057 1.00 93.50 91 SER A O 1
ATOM 681 N N . VAL A 1 92 ? -29.475 0.710 36.023 1.00 91.00 92 VAL A N 1
ATOM 682 C CA . VAL A 1 92 ? -30.654 1.129 36.798 1.00 91.00 92 VAL A CA 1
ATOM 683 C C . VAL A 1 92 ? -30.381 2.386 37.623 1.00 91.00 92 VAL A C 1
ATOM 685 O O . VAL A 1 92 ? -31.225 3.277 37.659 1.00 91.00 92 VAL A O 1
ATOM 688 N N . CYS A 1 93 ? -29.230 2.468 38.298 1.00 90.88 93 CYS A N 1
ATOM 689 C CA . CYS A 1 93 ? -28.911 3.582 39.201 1.00 90.88 93 CYS A CA 1
ATOM 690 C C . CYS A 1 93 ? -27.712 4.433 38.765 1.00 90.88 93 CYS A C 1
ATOM 692 O O . CYS A 1 93 ? -27.489 5.478 39.368 1.00 90.88 93 CYS A O 1
ATOM 694 N N . GLY A 1 94 ? -26.954 4.010 37.747 1.00 90.94 94 GLY A N 1
ATOM 695 C CA . GLY A 1 94 ? -25.783 4.733 37.245 1.00 90.94 94 GLY A CA 1
ATOM 696 C C . GLY A 1 94 ? -24.533 4.642 38.124 1.00 90.94 94 GLY A C 1
ATOM 697 O O . GLY A 1 94 ? -23.555 5.316 37.827 1.00 90.94 94 GLY A O 1
ATOM 698 N N . GLU A 1 95 ? -24.545 3.828 39.187 1.00 93.31 95 GLU A N 1
ATOM 699 C CA . GLU A 1 95 ? -23.342 3.548 39.987 1.00 93.31 95 GLU A CA 1
ATOM 700 C C . GLU A 1 95 ? -22.240 3.010 39.066 1.00 93.31 95 GLU A C 1
ATOM 702 O O . GLU A 1 95 ? -22.536 2.173 38.213 1.00 93.31 95 GLU A O 1
ATOM 707 N N . THR A 1 96 ? -21.000 3.467 39.227 1.00 94.62 96 THR A N 1
ATOM 708 C CA . THR A 1 96 ? -19.844 3.029 38.429 1.00 94.62 96 THR A CA 1
ATOM 709 C C . THR A 1 96 ? -18.891 2.173 39.256 1.00 94.62 96 THR A C 1
ATOM 711 O O . THR A 1 96 ? -18.689 2.437 40.441 1.00 94.62 96 THR A O 1
ATOM 714 N N . GLU A 1 97 ? -18.257 1.188 38.628 1.00 93.62 97 GLU A N 1
ATOM 715 C CA . GLU A 1 97 ? -17.276 0.298 39.249 1.00 93.62 97 GLU A CA 1
ATOM 716 C C . GLU A 1 97 ? -16.035 0.166 38.352 1.00 93.62 97 GLU A C 1
ATOM 718 O O . GLU A 1 97 ? -16.141 -0.170 37.175 1.00 93.62 97 GLU A O 1
ATOM 723 N N . GLY A 1 98 ? -14.846 0.383 38.919 1.00 92.31 98 GLY A N 1
ATOM 724 C CA . GLY A 1 98 ? -13.583 0.284 38.184 1.00 92.31 98 GLY A CA 1
ATOM 725 C C . GLY A 1 98 ? -13.317 1.466 37.247 1.00 92.31 98 GLY A C 1
ATOM 726 O O . GLY A 1 98 ? -13.935 2.520 37.365 1.00 92.31 98 GLY A O 1
ATOM 727 N N . GLU A 1 99 ? -12.369 1.269 36.335 1.00 91.75 99 GLU A N 1
ATOM 728 C CA . GLU A 1 99 ? -11.925 2.256 35.343 1.00 91.75 99 GLU A CA 1
ATOM 729 C C . GLU A 1 99 ? -12.376 1.837 33.928 1.00 91.75 99 GLU A C 1
ATOM 731 O O . GLU A 1 99 ? -12.713 0.661 33.724 1.00 91.75 99 GLU A O 1
ATOM 736 N N . PRO A 1 100 ? -12.396 2.759 32.945 1.00 91.00 100 PRO A N 1
ATOM 737 C CA . PRO A 1 100 ? -12.515 2.402 31.533 1.00 91.00 100 PRO A CA 1
ATOM 738 C C . PRO A 1 100 ? -11.461 1.370 31.108 1.00 91.00 100 PRO A C 1
ATOM 740 O O . PRO A 1 100 ? -10.369 1.296 31.678 1.00 91.00 100 PRO A O 1
ATOM 743 N N . LEU A 1 101 ? -11.783 0.576 30.088 1.00 89.62 101 LEU A N 1
ATOM 744 C CA . LEU A 1 101 ? -10.830 -0.351 29.482 1.00 89.62 101 LEU A CA 1
ATOM 745 C C . LEU A 1 101 ? -9.681 0.425 28.831 1.00 89.62 101 LEU A C 1
ATOM 747 O O . LEU A 1 101 ? -9.893 1.455 28.197 1.00 89.62 101 LEU A O 1
ATOM 751 N N . GLU A 1 102 ? -8.460 -0.094 28.943 1.00 87.38 102 GLU A N 1
ATOM 752 C CA . GLU A 1 102 ? -7.328 0.488 28.225 1.00 87.38 102 GLU A CA 1
ATOM 753 C C . GLU A 1 102 ? -7.494 0.299 26.710 1.00 87.38 102 GLU A C 1
ATOM 755 O O . GLU A 1 102 ? -7.965 -0.740 26.235 1.00 87.38 102 GLU A O 1
ATOM 760 N N . HIS A 1 103 ? -7.085 1.305 25.933 1.00 83.75 103 HIS A N 1
ATOM 761 C CA . HIS A 1 103 ? -7.049 1.187 24.480 1.00 83.75 103 HIS A CA 1
ATOM 762 C C . HIS A 1 103 ? -5.958 0.191 24.076 1.00 83.75 103 HIS A C 1
ATOM 764 O O . HIS A 1 103 ? -4.773 0.430 24.299 1.00 83.75 103 HIS A O 1
ATOM 770 N N . THR A 1 104 ? -6.362 -0.907 23.442 1.00 90.25 104 THR A N 1
ATOM 771 C CA . THR A 1 104 ? -5.447 -1.811 22.734 1.00 90.25 104 THR A CA 1
ATOM 772 C C . THR A 1 104 ? -5.463 -1.405 21.268 1.00 90.25 104 THR A C 1
ATOM 774 O O . THR A 1 104 ? -6.491 -1.545 20.611 1.00 90.25 104 THR A O 1
ATOM 777 N N . LEU A 1 105 ? -4.375 -0.803 20.793 1.00 90.88 105 LEU A N 1
ATOM 778 C CA . LEU A 1 105 ? -4.282 -0.256 19.441 1.00 90.88 105 LEU A CA 1
ATOM 779 C C . LEU A 1 105 ? -3.632 -1.267 18.491 1.00 90.88 105 LEU A C 1
ATOM 781 O O . LEU A 1 105 ? -2.647 -1.906 18.857 1.00 90.88 105 LEU A O 1
ATOM 785 N N . THR A 1 106 ? -4.144 -1.361 17.266 1.00 91.38 106 THR A N 1
ATOM 786 C CA . THR A 1 106 ? -3.424 -1.986 16.152 1.00 91.38 106 THR A CA 1
ATOM 787 C C . THR A 1 106 ? -2.224 -1.125 15.762 1.00 91.38 106 THR A C 1
ATOM 789 O O . THR A 1 106 ? -2.255 0.096 15.923 1.00 91.38 106 THR A O 1
ATOM 792 N N . GLU A 1 107 ? -1.191 -1.734 15.184 1.00 90.25 107 GLU A N 1
ATOM 793 C CA . GLU A 1 107 ? -0.090 -0.977 14.582 1.00 90.25 107 GLU A CA 1
ATOM 794 C C . GLU A 1 107 ? -0.603 -0.136 13.401 1.00 90.25 107 GLU A C 1
ATOM 796 O O . GLU A 1 107 ? -1.449 -0.583 12.619 1.00 90.25 107 GLU A O 1
ATOM 801 N N . ALA A 1 108 ? -0.105 1.096 13.282 1.00 92.12 108 ALA A N 1
ATOM 802 C CA . ALA A 1 108 ? -0.354 1.928 12.110 1.00 92.12 108 ALA A CA 1
ATOM 803 C C . ALA A 1 108 ? 0.457 1.410 10.912 1.00 92.12 108 ALA A C 1
ATOM 805 O O . ALA A 1 108 ? 1.539 0.848 11.073 1.00 92.12 108 ALA A O 1
ATOM 806 N N . ASN A 1 109 ? -0.040 1.646 9.701 1.00 91.19 109 ASN A N 1
ATOM 807 C CA . ASN A 1 109 ? 0.672 1.375 8.454 1.00 91.19 109 ASN A CA 1
ATOM 808 C C . ASN A 1 109 ? 0.564 2.586 7.512 1.00 91.19 109 ASN A C 1
ATOM 810 O O . ASN A 1 109 ? 0.029 3.631 7.880 1.00 91.19 109 ASN A O 1
ATOM 814 N N . TYR A 1 110 ? 1.082 2.472 6.292 1.00 90.25 110 TYR A N 1
ATOM 815 C CA . TYR A 1 110 ? 1.104 3.582 5.333 1.00 90.25 110 TYR A CA 1
ATOM 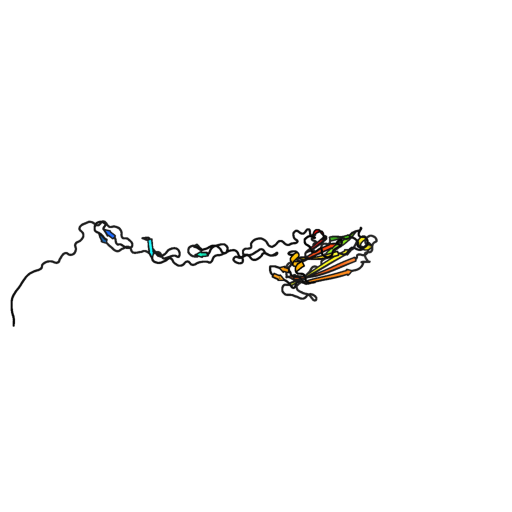816 C C . TYR A 1 110 ? -0.271 3.956 4.758 1.00 90.25 110 TYR A C 1
ATOM 818 O O . TYR A 1 110 ? -0.435 5.047 4.215 1.00 90.25 110 TYR A O 1
ATOM 826 N N . GLN A 1 111 ? -1.264 3.069 4.861 1.00 91.31 111 GLN A N 1
ATOM 827 C CA . GLN A 1 111 ? -2.624 3.298 4.373 1.00 91.31 111 GLN A CA 1
ATOM 828 C C . GLN A 1 111 ? -3.610 3.655 5.497 1.00 91.31 111 GLN A C 1
ATOM 830 O O . GLN A 1 111 ? -4.652 4.254 5.224 1.00 91.31 111 GLN A O 1
ATOM 835 N N . GLN A 1 112 ? -3.321 3.276 6.747 1.00 91.62 112 GLN A N 1
ATOM 836 C CA . GLN A 1 112 ? -4.243 3.383 7.880 1.00 91.62 112 GLN A CA 1
ATOM 837 C C . GLN A 1 112 ? -3.521 3.738 9.183 1.00 91.62 112 GLN A C 1
ATOM 839 O O . GLN A 1 112 ? -2.456 3.204 9.491 1.00 91.62 112 GLN A O 1
ATOM 844 N N . SER A 1 113 ? -4.140 4.609 9.981 1.00 93.56 113 SER A N 1
ATOM 845 C CA . SER A 1 113 ? -3.702 4.887 11.348 1.00 93.56 113 SER A CA 1
ATOM 846 C C . SER A 1 113 ? -4.017 3.724 12.294 1.00 93.56 113 SER A C 1
ATOM 848 O O . SER A 1 113 ? -4.803 2.822 11.986 1.00 93.56 113 SER A O 1
ATOM 850 N N . ALA A 1 114 ? -3.397 3.753 13.472 1.00 92.75 114 ALA A N 1
ATOM 851 C CA . ALA A 1 114 ? -3.665 2.798 14.537 1.00 92.75 114 ALA A CA 1
ATOM 852 C C . ALA A 1 114 ? -5.146 2.852 14.943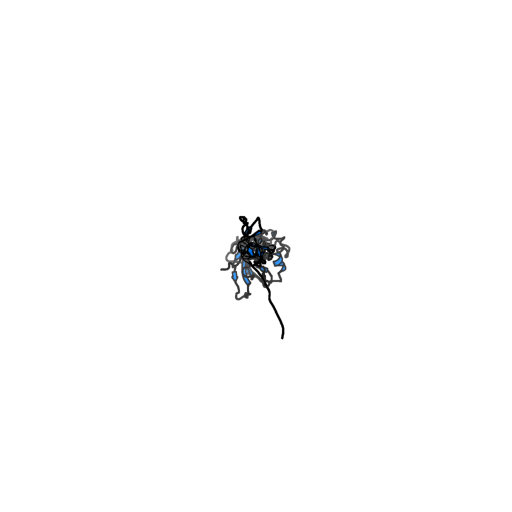 1.00 92.75 114 ALA A C 1
ATOM 854 O O . ALA A 1 114 ? -5.712 3.934 15.105 1.00 92.75 114 ALA A O 1
ATOM 855 N N . THR A 1 115 ? -5.783 1.698 15.128 1.00 92.19 115 THR A N 1
ATOM 856 C CA . THR A 1 115 ? -7.202 1.609 15.501 1.00 92.19 115 THR A CA 1
ATOM 857 C C . THR A 1 115 ? -7.354 0.857 16.814 1.00 92.19 115 THR A C 1
ATOM 859 O O . THR A 1 115 ? -6.703 -0.159 17.034 1.00 92.19 115 THR A O 1
ATOM 862 N N . CYS A 1 116 ? -8.218 1.339 17.704 1.00 90.50 116 CYS A N 1
ATOM 863 C CA . CYS A 1 116 ? -8.521 0.644 18.949 1.00 90.50 116 CYS A CA 1
ATOM 864 C C . CYS A 1 116 ? -9.342 -0.622 18.683 1.00 90.50 116 CYS A C 1
ATOM 866 O O . CYS A 1 116 ? -10.469 -0.537 18.201 1.00 90.50 116 CYS A O 1
ATOM 868 N N . GLU A 1 117 ? -8.837 -1.789 19.074 1.00 89.38 117 GLU A N 1
ATOM 869 C CA . GLU A 1 117 ? -9.539 -3.072 18.930 1.00 89.38 117 GLU A CA 1
ATOM 870 C C . GLU A 1 117 ? -10.814 -3.151 19.785 1.00 89.38 117 GLU A C 1
ATOM 872 O O . GLU A 1 117 ? -11.736 -3.901 19.471 1.00 89.38 117 GLU A O 1
ATOM 877 N N . VAL A 1 118 ? -10.885 -2.358 20.860 1.00 85.38 118 VAL A N 1
ATOM 878 C CA . VAL A 1 118 ? -12.019 -2.357 21.797 1.00 85.38 118 VAL A CA 1
ATOM 879 C C . VAL A 1 118 ? -13.181 -1.507 21.281 1.00 85.38 118 VAL A C 1
ATOM 881 O O . VAL A 1 118 ? -14.334 -1.911 21.408 1.00 85.38 118 VAL A O 1
ATOM 884 N N . CYS A 1 119 ? -12.903 -0.325 20.722 1.00 86.19 119 CYS A N 1
ATOM 885 C CA . CYS A 1 119 ? -13.947 0.642 20.359 1.00 86.19 119 CYS A CA 1
ATOM 886 C C . CYS A 1 119 ? -13.901 1.165 18.921 1.00 86.19 119 CYS A C 1
ATOM 888 O O . CYS A 1 119 ? -14.797 1.901 18.518 1.00 86.19 119 CYS A O 1
ATOM 890 N N . GLY A 1 120 ? -12.907 0.767 18.127 1.00 86.44 120 GLY A N 1
ATOM 891 C CA . GLY A 1 120 ? -12.799 1.123 16.712 1.00 86.44 120 GLY A CA 1
ATOM 892 C C . GLY A 1 120 ? -12.362 2.562 16.442 1.00 86.44 120 GLY A C 1
ATOM 893 O O . GLY A 1 120 ? -12.324 2.972 15.286 1.00 86.44 120 GLY A O 1
ATOM 894 N N . GLU A 1 121 ? -12.039 3.342 17.475 1.00 87.88 121 GLU A N 1
ATOM 895 C CA . GLU A 1 121 ? -11.529 4.700 17.294 1.00 87.88 121 GLU A CA 1
ATOM 896 C C . GLU A 1 121 ? -10.117 4.682 16.703 1.00 87.88 121 GLU A C 1
ATOM 898 O O . GLU A 1 121 ? -9.246 3.935 17.155 1.00 87.88 121 GLU A O 1
ATOM 903 N N . THR A 1 122 ? -9.893 5.529 15.700 1.00 90.62 122 THR A N 1
ATOM 904 C CA . THR A 1 122 ? -8.588 5.736 15.067 1.00 90.62 122 THR A CA 1
ATOM 905 C C . THR A 1 122 ? -7.763 6.744 15.856 1.00 90.62 122 THR A C 1
ATOM 907 O O . THR A 1 122 ? -8.263 7.815 16.210 1.00 90.62 122 THR A O 1
ATOM 910 N N . VAL A 1 123 ? -6.489 6.439 16.080 1.00 89.06 123 VAL A N 1
ATOM 911 C CA . VAL A 1 123 ? -5.554 7.271 16.839 1.00 89.06 123 VAL A CA 1
ATOM 912 C C . VAL A 1 123 ? -4.343 7.604 15.973 1.00 89.06 123 VAL A C 1
ATOM 914 O O . VAL A 1 123 ? -3.660 6.718 15.466 1.00 89.06 123 VAL A O 1
ATOM 917 N N . GLY A 1 124 ? -4.050 8.900 15.849 1.00 90.62 124 GLY A N 1
ATOM 918 C CA . GLY A 1 124 ? -2.938 9.393 15.039 1.00 90.62 124 GLY A CA 1
ATOM 919 C C . GLY A 1 124 ? -3.209 9.328 13.535 1.00 90.62 124 GLY A C 1
ATOM 920 O O . GLY A 1 124 ? -4.350 9.202 13.094 1.00 90.62 124 GLY A O 1
ATOM 921 N N . GLU A 1 125 ? -2.134 9.428 12.761 1.00 91.25 125 GLU A N 1
ATOM 922 C CA . GLU A 1 125 ? -2.146 9.423 11.296 1.00 91.25 125 GLU A CA 1
ATOM 923 C C . GLU A 1 125 ? -1.474 8.143 10.765 1.00 91.25 125 GLU A C 1
ATOM 925 O O . GLU A 1 125 ? -0.721 7.503 11.509 1.00 91.25 125 GLU A O 1
ATOM 930 N N . PRO A 1 126 ? -1.724 7.747 9.502 1.00 92.25 126 PRO A N 1
ATOM 931 C CA . PRO A 1 126 ? -0.939 6.713 8.832 1.00 92.25 126 PRO A CA 1
ATOM 932 C C . PRO A 1 126 ? 0.563 7.033 8.836 1.00 92.25 126 PRO A C 1
ATOM 934 O O . PRO A 1 126 ? 0.974 8.191 8.967 1.00 92.25 126 PRO A O 1
ATOM 937 N N . LEU A 1 127 ? 1.388 6.003 8.649 1.00 91.38 127 LEU A N 1
ATOM 938 C CA . LEU A 1 127 ? 2.832 6.171 8.513 1.00 91.38 127 LEU A CA 1
ATOM 939 C C . LEU A 1 127 ? 3.158 7.068 7.316 1.00 91.38 127 LEU A C 1
ATOM 941 O O . LEU A 1 127 ? 2.560 6.969 6.243 1.00 91.38 127 LEU A O 1
ATOM 945 N N . GLN A 1 128 ? 4.137 7.946 7.509 1.00 90.12 128 GLN A N 1
ATOM 946 C CA . GLN A 1 128 ? 4.627 8.808 6.448 1.00 90.12 128 GLN A CA 1
ATOM 947 C C . GLN A 1 128 ? 5.456 7.979 5.461 1.00 90.12 128 GLN A C 1
ATOM 949 O O . GLN A 1 128 ? 6.359 7.260 5.869 1.00 90.12 128 GLN A O 1
ATOM 954 N N . ALA A 1 129 ? 5.144 8.099 4.172 1.00 86.81 129 ALA A N 1
ATOM 955 C CA . ALA A 1 129 ? 5.874 7.435 3.098 1.00 86.81 129 ALA A CA 1
ATOM 956 C C . ALA A 1 129 ? 7.335 7.915 3.023 1.00 86.81 129 ALA A C 1
ATOM 958 O O . ALA A 1 129 ? 7.578 9.125 3.098 1.00 86.81 129 ALA A O 1
ATOM 959 N N . ASP A 1 130 ? 8.281 7.002 2.798 1.00 82.88 130 ASP A N 1
ATOM 960 C CA . ASP A 1 130 ? 9.718 7.312 2.730 1.00 82.88 130 ASP A CA 1
ATOM 961 C C . ASP A 1 130 ? 10.052 8.382 1.678 1.00 82.88 130 ASP A C 1
ATOM 963 O O . ASP A 1 130 ? 10.843 9.300 1.921 1.00 82.88 130 ASP A O 1
ATOM 967 N N . LEU A 1 131 ? 9.399 8.323 0.514 1.00 78.38 131 LEU A N 1
ATOM 968 C CA . LEU A 1 131 ? 9.702 9.211 -0.612 1.00 78.38 131 LEU A CA 1
ATOM 969 C C . LEU A 1 131 ? 9.074 10.606 -0.524 1.00 78.38 131 LEU A C 1
ATOM 971 O O . LEU A 1 131 ? 9.355 11.445 -1.379 1.00 78.38 131 LEU A O 1
ATOM 975 N N . ILE A 1 132 ? 8.250 10.911 0.483 1.00 77.69 132 ILE A N 1
ATOM 976 C CA . ILE A 1 132 ? 7.557 12.213 0.542 1.00 77.69 132 ILE A CA 1
ATOM 977 C C . ILE A 1 132 ? 8.510 13.398 0.760 1.00 77.69 132 ILE A C 1
ATOM 979 O O . ILE A 1 132 ? 8.197 14.523 0.375 1.00 77.69 132 ILE A O 1
ATOM 983 N N . ASN A 1 133 ? 9.669 13.145 1.371 1.00 70.62 133 ASN A N 1
ATOM 984 C CA . ASN A 1 133 ? 10.691 14.160 1.628 1.00 70.62 133 ASN A CA 1
ATOM 985 C C . ASN A 1 133 ? 11.863 14.075 0.642 1.00 70.62 133 ASN A C 1
ATOM 987 O O . ASN A 1 133 ? 12.788 14.886 0.728 1.00 70.62 133 ASN A O 1
ATOM 991 N N . ALA A 1 134 ? 11.833 13.115 -0.284 1.00 69.75 134 ALA A N 1
ATOM 992 C CA . ALA A 1 134 ? 12.877 12.967 -1.278 1.00 69.75 134 ALA A CA 1
ATOM 993 C C . ALA A 1 134 ? 12.755 14.073 -2.343 1.00 69.75 134 ALA A C 1
ATOM 995 O O . ALA A 1 134 ? 11.645 14.347 -2.808 1.00 69.75 134 ALA A O 1
ATOM 996 N N . PRO A 1 135 ? 13.861 14.723 -2.760 1.00 67.56 135 PRO A N 1
ATOM 997 C CA . PRO A 1 135 ? 13.858 15.761 -3.791 1.00 67.56 135 PRO A CA 1
ATOM 998 C C . PRO A 1 135 ? 13.685 15.150 -5.192 1.00 67.56 135 PRO A C 1
ATOM 1000 O O . PRO A 1 135 ? 14.554 15.260 -6.054 1.00 67.56 135 PRO A O 1
ATOM 1003 N N . LEU A 1 136 ? 12.564 14.470 -5.414 1.00 71.56 136 LEU A N 1
ATOM 1004 C CA . LEU A 1 136 ? 12.257 13.774 -6.650 1.00 71.56 136 LEU A CA 1
ATOM 1005 C C . LEU A 1 136 ? 11.600 14.702 -7.677 1.00 71.56 136 LEU A C 1
ATOM 1007 O O . LEU A 1 136 ? 10.618 15.389 -7.390 1.00 71.56 136 LEU A O 1
ATOM 1011 N N . ASN A 1 137 ? 12.099 14.658 -8.912 1.00 78.50 137 ASN A N 1
ATOM 1012 C CA . ASN A 1 137 ? 11.428 15.268 -10.056 1.00 78.50 137 ASN A CA 1
ATOM 1013 C C . ASN A 1 137 ? 10.374 14.291 -10.587 1.00 78.50 137 ASN A C 1
ATOM 1015 O O . ASN A 1 137 ? 10.687 13.392 -11.372 1.00 78.50 137 ASN A O 1
ATOM 1019 N N . LEU A 1 138 ? 9.136 14.438 -10.118 1.00 80.81 138 LEU A N 1
ATOM 1020 C CA . LEU A 1 138 ? 8.002 13.637 -10.577 1.00 80.81 138 LEU A CA 1
ATOM 1021 C C . LEU A 1 138 ? 7.565 14.083 -11.975 1.00 80.81 138 LEU A C 1
ATOM 1023 O O . LEU A 1 138 ? 7.322 15.268 -12.208 1.00 80.81 138 LEU A O 1
ATOM 1027 N N . VAL A 1 139 ? 7.448 13.124 -12.889 1.00 86.19 139 VAL A N 1
ATOM 1028 C CA . VAL A 1 139 ? 6.889 13.336 -14.231 1.00 86.19 139 VAL A CA 1
ATOM 1029 C C . VAL A 1 139 ? 5.511 12.691 -14.332 1.00 86.19 139 VAL A C 1
ATOM 1031 O O . VAL A 1 139 ? 5.264 11.652 -13.719 1.00 86.19 139 VAL A O 1
ATOM 1034 N N . GLU A 1 140 ? 4.602 13.300 -15.092 1.00 88.19 140 GLU A N 1
ATOM 1035 C CA . GLU A 1 140 ? 3.256 12.759 -15.289 1.00 88.19 140 GLU A CA 1
ATOM 1036 C C . GLU A 1 140 ? 3.186 11.794 -16.483 1.00 88.19 140 GLU A C 1
ATOM 1038 O O . GLU A 1 140 ? 3.971 11.858 -17.434 1.00 88.19 140 GLU A O 1
ATOM 1043 N N . LEU A 1 141 ? 2.195 10.900 -16.458 1.00 91.31 141 LEU A N 1
ATOM 1044 C CA . LEU A 1 141 ? 1.915 9.999 -17.572 1.00 91.31 141 LEU A CA 1
ATOM 1045 C C . LEU A 1 141 ? 1.545 10.805 -18.829 1.00 91.31 141 LEU A C 1
ATOM 1047 O O . LEU A 1 141 ? 0.740 11.732 -18.784 1.00 91.31 141 LEU A O 1
ATOM 1051 N N . ASN A 1 142 ? 2.101 10.410 -19.971 1.00 92.81 142 ASN A N 1
ATOM 1052 C CA . ASN A 1 142 ? 1.991 11.057 -21.280 1.00 92.81 142 ASN A CA 1
ATOM 1053 C C . ASN A 1 142 ? 2.572 12.480 -21.350 1.00 92.81 142 ASN A C 1
ATOM 1055 O O . ASN A 1 142 ? 2.421 13.153 -22.374 1.00 92.81 142 ASN A O 1
ATOM 1059 N N . GLN A 1 143 ? 3.276 12.938 -20.312 1.00 92.06 143 GLN A N 1
ATOM 1060 C CA . GLN A 1 143 ? 4.019 14.187 -20.354 1.00 92.06 143 GLN A CA 1
ATOM 1061 C C . GLN A 1 143 ? 5.423 13.934 -20.908 1.00 92.06 143 GLN A C 1
ATOM 1063 O O . GLN A 1 143 ? 6.201 13.157 -20.358 1.00 92.06 143 GLN A O 1
ATOM 1068 N N . THR A 1 144 ? 5.761 14.604 -22.011 1.00 92.06 144 THR A N 1
ATOM 1069 C CA . THR A 1 144 ? 7.134 14.597 -22.528 1.00 92.06 144 THR A CA 1
ATOM 1070 C C . THR A 1 144 ? 8.002 15.556 -21.723 1.00 92.06 144 THR A C 1
ATOM 1072 O O . THR A 1 144 ? 7.592 16.688 -21.458 1.00 92.06 144 THR A O 1
ATOM 1075 N N . PHE A 1 145 ? 9.209 15.121 -21.378 1.00 89.50 145 PHE A N 1
ATOM 1076 C CA . PHE A 1 145 ? 10.205 15.928 -20.683 1.00 89.50 145 PHE A CA 1
ATOM 1077 C C . PHE A 1 145 ? 11.580 15.797 -21.341 1.00 89.50 145 PHE A C 1
ATOM 1079 O O . PHE A 1 145 ? 11.904 14.782 -21.963 1.00 89.50 145 PHE A O 1
ATOM 1086 N N . ASP A 1 146 ? 12.384 16.847 -21.202 1.00 88.00 146 ASP A N 1
ATOM 1087 C CA . ASP A 1 146 ? 13.762 16.863 -21.678 1.00 88.00 146 ASP A CA 1
ATOM 1088 C C . ASP A 1 146 ? 14.651 16.163 -20.656 1.00 88.00 146 ASP A C 1
ATOM 1090 O O . ASP A 1 146 ? 14.733 16.580 -19.504 1.00 88.00 146 ASP A O 1
ATOM 1094 N N . TYR A 1 147 ? 15.343 15.114 -21.085 1.00 84.38 147 TYR A N 1
ATOM 1095 C CA . TYR A 1 147 ? 16.287 14.368 -20.272 1.00 84.38 147 TYR A CA 1
ATOM 1096 C C . TYR A 1 147 ? 17.710 14.595 -20.786 1.00 84.38 147 TYR A C 1
ATOM 1098 O O . TYR A 1 147 ? 18.116 14.049 -21.820 1.00 84.38 147 TYR A O 1
ATOM 1106 N N . VAL A 1 148 ? 18.447 15.443 -20.064 1.00 83.44 148 VAL A N 1
ATOM 1107 C CA . VAL A 1 148 ? 19.804 15.890 -20.404 1.00 83.44 148 VAL A CA 1
ATOM 1108 C C . VAL A 1 148 ? 20.837 14.911 -19.861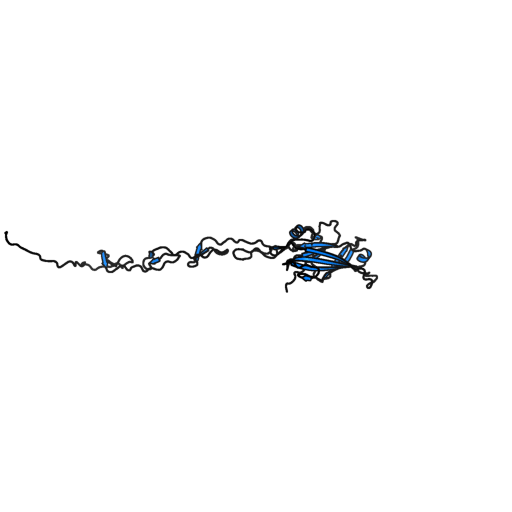 1.00 83.44 148 VAL A C 1
ATOM 1110 O O . VAL A 1 148 ? 20.830 14.595 -18.673 1.00 83.44 148 VAL A O 1
ATOM 1113 N N . ARG A 1 149 ? 21.746 14.439 -20.718 1.00 79.19 149 ARG A N 1
ATOM 1114 C CA . ARG A 1 149 ? 22.769 13.449 -20.351 1.00 79.19 149 ARG A CA 1
ATOM 1115 C C . ARG A 1 149 ? 24.106 13.732 -21.038 1.00 79.19 149 ARG A C 1
ATOM 1117 O O . ARG A 1 149 ? 24.116 14.318 -22.117 1.00 79.19 149 ARG A O 1
ATOM 1124 N N . PRO A 1 150 ? 25.244 13.318 -20.459 1.00 79.75 150 PRO A N 1
ATOM 1125 C CA . PRO A 1 150 ? 26.539 13.398 -21.134 1.00 79.75 150 PRO A CA 1
ATOM 1126 C C . PRO A 1 150 ? 26.583 12.477 -22.358 1.00 79.75 150 PRO A C 1
ATOM 1128 O O . PRO A 1 150 ? 25.948 11.414 -22.386 1.00 79.75 150 PRO A O 1
ATOM 1131 N N . CYS A 1 151 ? 27.378 12.854 -23.354 1.00 82.38 151 CYS A N 1
ATOM 1132 C CA . CYS A 1 151 ? 27.616 12.000 -24.508 1.00 82.38 151 CYS A CA 1
ATOM 1133 C C . CYS A 1 151 ? 28.601 10.864 -24.185 1.00 82.38 151 CYS A C 1
ATOM 1135 O O . CYS A 1 151 ? 29.482 10.994 -23.333 1.00 82.38 151 CYS A O 1
ATOM 1137 N N . SER A 1 152 ? 28.455 9.724 -24.864 1.00 79.25 152 SER A N 1
ATOM 1138 C CA . SER A 1 152 ? 29.266 8.525 -24.620 1.00 79.25 152 SER A CA 1
ATOM 1139 C C . SER A 1 152 ? 30.686 8.663 -25.176 1.00 79.25 152 SER A C 1
ATOM 1141 O O . SER A 1 152 ? 31.653 8.419 -24.454 1.00 79.25 152 SER A O 1
ATOM 1143 N N . ALA A 1 153 ? 30.815 9.083 -26.437 1.00 83.31 153 ALA A N 1
ATOM 1144 C CA . ALA A 1 153 ? 32.101 9.222 -27.120 1.00 83.31 153 ALA A CA 1
ATOM 1145 C C . ALA A 1 153 ? 32.827 10.541 -26.801 1.00 83.31 153 ALA A C 1
ATOM 1147 O O . ALA A 1 153 ? 34.048 10.592 -26.916 1.00 83.31 153 ALA A O 1
ATOM 1148 N N . GLU A 1 154 ? 32.096 11.578 -26.380 1.00 84.44 154 GLU A N 1
ATOM 1149 C CA . GLU A 1 154 ? 32.645 12.887 -26.004 1.00 84.44 154 GLU A CA 1
ATOM 1150 C C . GLU A 1 154 ? 31.992 13.383 -24.699 1.00 84.44 154 GLU A C 1
ATOM 1152 O O . GLU A 1 154 ? 31.041 14.161 -24.734 1.00 84.44 154 GLU A O 1
ATOM 1157 N N . PRO A 1 155 ? 32.459 12.929 -23.520 1.00 81.31 155 PRO A N 1
ATOM 1158 C CA . PRO A 1 155 ? 31.815 13.235 -22.236 1.00 81.31 155 PRO A CA 1
ATOM 1159 C C . PRO A 1 155 ? 31.808 14.717 -21.834 1.00 81.31 155 PRO A C 1
ATOM 1161 O O . PRO A 1 155 ? 31.174 15.065 -20.839 1.00 81.31 155 PRO A O 1
ATOM 1164 N N . SER A 1 156 ? 32.537 15.577 -22.556 1.00 83.94 156 SER A N 1
ATOM 1165 C CA . SER A 1 156 ? 32.493 17.033 -22.374 1.00 83.94 156 SER A CA 1
ATOM 1166 C C . SER A 1 156 ? 31.252 17.684 -23.003 1.00 83.94 156 SER A C 1
ATOM 1168 O O . SER A 1 156 ? 30.894 18.799 -22.624 1.00 83.94 156 SER A O 1
ATOM 1170 N N . GLU A 1 157 ? 30.572 16.971 -23.902 1.00 84.88 157 GLU A N 1
ATOM 1171 C CA . GLU A 1 157 ? 29.340 17.386 -24.569 1.00 84.88 157 GLU A CA 1
ATOM 1172 C C . GLU A 1 157 ? 28.116 16.722 -23.923 1.00 84.88 157 GLU A C 1
ATOM 1174 O O . GLU A 1 157 ? 28.184 15.612 -23.382 1.00 84.88 157 GLU A O 1
ATOM 1179 N N . THR A 1 158 ? 26.956 17.372 -24.023 1.00 85.75 158 THR A N 1
ATOM 1180 C CA . THR A 1 158 ? 25.670 16.814 -23.581 1.00 85.75 158 THR A CA 1
ATOM 1181 C C . THR A 1 158 ? 24.730 16.581 -24.754 1.00 85.75 158 THR A C 1
ATOM 1183 O O . THR A 1 158 ? 24.800 17.261 -25.777 1.00 85.75 158 THR A O 1
ATOM 1186 N N . THR A 1 159 ? 23.847 15.604 -24.586 1.00 83.56 159 THR A N 1
ATOM 1187 C CA . THR A 1 159 ? 22.708 15.340 -25.460 1.00 83.56 159 THR A CA 1
ATOM 1188 C C . THR A 1 159 ? 21.412 15.552 -24.688 1.00 83.56 159 THR A C 1
ATOM 1190 O O . THR A 1 159 ? 21.331 15.255 -23.489 1.00 83.56 159 THR A O 1
ATOM 1193 N N . ILE A 1 160 ? 20.400 16.080 -25.368 1.00 85.38 160 ILE A N 1
ATOM 1194 C CA . ILE A 1 160 ? 19.041 16.224 -24.851 1.00 85.38 160 ILE A CA 1
ATOM 1195 C C . ILE A 1 160 ? 18.170 15.169 -25.523 1.00 85.38 160 ILE A C 1
ATOM 1197 O O . ILE A 1 160 ? 18.068 15.107 -26.747 1.00 85.38 160 ILE A O 1
ATOM 1201 N N . THR A 1 161 ? 17.533 14.333 -24.708 1.00 83.06 161 THR A N 1
ATOM 1202 C CA . THR A 1 161 ? 16.601 13.309 -25.189 1.00 83.06 161 THR A CA 1
ATOM 1203 C C . THR A 1 161 ? 15.189 13.611 -24.734 1.00 83.06 161 THR A C 1
ATOM 1205 O O . THR A 1 161 ? 14.986 13.942 -23.572 1.00 83.06 161 THR A O 1
ATOM 1208 N N . GLN A 1 162 ? 14.211 13.483 -25.628 1.00 88.50 162 GLN A N 1
ATOM 1209 C CA . GLN A 1 162 ? 12.806 13.621 -25.254 1.00 88.50 162 GLN A CA 1
ATOM 1210 C C . GLN A 1 162 ? 12.311 12.291 -24.702 1.00 88.50 162 GLN A C 1
ATOM 1212 O O . GLN A 1 162 ? 12.315 11.287 -25.417 1.00 88.50 162 GLN A O 1
ATOM 1217 N N . ALA A 1 163 ? 11.914 12.287 -23.437 1.00 89.81 163 ALA A N 1
ATOM 1218 C CA . ALA A 1 163 ? 11.475 11.104 -22.721 1.00 89.81 163 ALA A CA 1
ATOM 1219 C C . ALA A 1 163 ? 9.994 11.212 -22.339 1.00 89.81 163 ALA A C 1
ATOM 1221 O O . ALA A 1 163 ? 9.484 12.310 -22.111 1.00 89.81 163 ALA A O 1
ATOM 1222 N N . VAL A 1 164 ? 9.290 10.082 -22.303 1.00 92.69 164 VAL A N 1
ATOM 1223 C CA . VAL A 1 164 ? 7.871 10.017 -21.935 1.00 92.69 164 VAL A CA 1
ATOM 1224 C C . VAL A 1 164 ? 7.534 8.653 -21.339 1.00 92.69 164 VAL A C 1
ATOM 1226 O O . VAL A 1 164 ? 7.954 7.621 -21.860 1.00 92.69 164 VAL A O 1
ATOM 1229 N N . PHE A 1 165 ? 6.742 8.650 -20.270 1.00 93.00 165 PHE A N 1
ATOM 1230 C CA . PHE A 1 165 ? 6.029 7.460 -19.805 1.00 93.00 165 PHE A CA 1
ATOM 1231 C C . PHE A 1 165 ? 4.653 7.446 -20.458 1.00 93.00 165 PHE A C 1
ATOM 1233 O O . PHE A 1 165 ? 3.949 8.451 -20.414 1.00 93.00 165 PHE A O 1
ATOM 1240 N N . LYS A 1 166 ? 4.265 6.344 -21.088 1.00 94.50 166 LYS A N 1
ATOM 1241 C CA . LYS A 1 166 ? 3.011 6.209 -21.835 1.00 94.50 166 LYS A CA 1
ATOM 1242 C C . LYS A 1 166 ? 2.499 4.776 -21.774 1.00 94.50 166 LYS A C 1
ATOM 1244 O O . LYS A 1 166 ? 3.157 3.900 -21.218 1.00 94.50 166 LYS A O 1
ATOM 1249 N N . ASP A 1 167 ? 1.330 4.557 -22.366 1.00 94.62 167 ASP A N 1
ATOM 1250 C CA . ASP A 1 167 ? 0.736 3.227 -22.529 1.00 94.62 167 ASP A CA 1
ATOM 1251 C C . ASP A 1 167 ? 0.611 2.470 -21.192 1.00 94.62 167 ASP A C 1
ATOM 1253 O O . ASP A 1 167 ? 0.831 1.264 -21.129 1.00 94.62 167 ASP A O 1
ATOM 1257 N N . TYR A 1 168 ? 0.294 3.195 -20.108 1.00 94.31 168 TYR A N 1
ATOM 1258 C CA . TYR A 1 168 ? 0.042 2.580 -18.808 1.00 94.31 168 TYR A CA 1
ATOM 1259 C C . TYR A 1 168 ? -1.232 1.740 -18.855 1.00 94.31 168 TYR A C 1
ATOM 1261 O O . TYR A 1 168 ? -2.260 2.194 -19.369 1.00 94.31 168 TYR A O 1
ATOM 1269 N N . SER A 1 169 ? -1.183 0.550 -18.268 1.00 93.31 169 SER A N 1
ATOM 1270 C CA . SER A 1 169 ? -2.362 -0.290 -18.090 1.00 93.31 169 SER A CA 1
ATOM 1271 C C . SER A 1 169 ? -2.326 -1.028 -16.756 1.00 93.31 169 SER A C 1
ATOM 1273 O O . SER A 1 169 ? -1.255 -1.310 -16.224 1.00 93.31 169 SER A O 1
ATOM 1275 N N . CYS A 1 170 ? -3.511 -1.323 -16.221 1.00 93.69 170 CYS A N 1
ATOM 1276 C CA . CYS A 1 170 ? -3.697 -2.148 -15.035 1.00 93.69 170 CYS A CA 1
ATOM 1277 C C . CYS A 1 170 ? -4.779 -3.190 -15.323 1.00 93.69 170 CYS A C 1
ATOM 1279 O O . CYS A 1 170 ? -5.867 -2.835 -15.785 1.00 93.69 170 CYS A O 1
ATOM 1281 N N . PHE A 1 171 ? -4.479 -4.466 -15.099 1.00 94.56 171 PHE A N 1
ATOM 1282 C CA . PHE A 1 171 ? -5.380 -5.570 -15.429 1.00 94.56 171 PHE A CA 1
ATOM 1283 C C . PHE A 1 171 ? -5.077 -6.813 -14.587 1.00 94.56 171 PHE A C 1
ATOM 1285 O O . PHE A 1 171 ? -3.995 -6.962 -14.035 1.00 94.56 171 PHE A O 1
ATOM 1292 N N . ILE A 1 172 ? -6.036 -7.734 -14.483 1.00 95.25 172 ILE A N 1
ATOM 1293 C CA . ILE A 1 172 ? -5.880 -8.958 -13.675 1.00 95.25 172 ILE A CA 1
ATOM 1294 C C . ILE A 1 172 ? -5.002 -9.998 -14.393 1.00 95.25 172 ILE A C 1
ATOM 1296 O O . ILE A 1 172 ? -4.196 -10.671 -13.759 1.00 95.25 172 ILE A O 1
ATOM 1300 N N . SER A 1 173 ? -5.174 -10.152 -15.709 1.00 95.69 173 SER A N 1
ATOM 1301 C CA . SER A 1 173 ? -4.450 -11.131 -16.533 1.00 95.69 173 SER A CA 1
ATOM 1302 C C . SER A 1 173 ? -4.624 -10.874 -18.030 1.00 95.69 173 SER A C 1
ATOM 1304 O O . SER A 1 173 ? -5.636 -10.297 -18.436 1.00 95.69 173 SER A O 1
ATOM 1306 N N . ASP A 1 174 ? -3.712 -11.406 -18.840 1.00 95.44 174 ASP A N 1
ATOM 1307 C CA . ASP A 1 174 ? -3.816 -11.496 -20.302 1.00 95.44 174 ASP A CA 1
ATOM 1308 C C . ASP A 1 174 ? -3.178 -12.810 -20.819 1.00 95.44 174 ASP A C 1
ATOM 1310 O O . ASP A 1 174 ? -2.958 -13.743 -20.048 1.00 95.44 174 ASP A O 1
ATOM 1314 N N . ASP A 1 175 ? -2.900 -12.918 -22.124 1.00 94.44 175 ASP A N 1
ATOM 1315 C CA . ASP A 1 175 ? -2.299 -14.118 -22.735 1.00 94.44 175 ASP A CA 1
ATOM 1316 C C . ASP A 1 175 ? -0.869 -14.429 -22.236 1.00 94.44 175 ASP A C 1
ATOM 1318 O O . ASP A 1 175 ? -0.383 -15.553 -22.391 1.00 94.44 175 ASP A O 1
ATOM 1322 N N . THR A 1 176 ? -0.188 -13.438 -21.666 1.00 94.19 176 THR A N 1
ATOM 1323 C CA . THR A 1 176 ? 1.198 -13.495 -21.176 1.00 94.19 176 THR A CA 1
ATOM 1324 C C . THR A 1 176 ? 1.320 -13.336 -19.657 1.00 94.19 176 THR A C 1
ATOM 1326 O O . THR A 1 176 ? 2.352 -13.699 -19.095 1.00 94.19 176 THR A O 1
ATOM 1329 N N . HIS A 1 177 ? 0.260 -12.876 -18.992 1.00 95.38 177 HIS A N 1
ATOM 1330 C CA . HIS A 1 177 ? 0.216 -12.549 -17.571 1.00 95.38 177 HIS A CA 1
ATOM 1331 C C . HIS A 1 177 ? -0.827 -13.395 -16.840 1.00 95.38 177 HIS A C 1
ATOM 1333 O O . HIS A 1 177 ? -2.030 -13.238 -17.052 1.00 95.38 177 HIS A O 1
ATOM 1339 N N . GLU A 1 178 ? -0.384 -14.283 -15.947 1.00 94.88 178 GLU A N 1
ATOM 1340 C CA . GLU A 1 178 ? -1.302 -15.126 -15.175 1.00 94.88 178 GLU A CA 1
ATOM 1341 C C . GLU A 1 178 ? -2.088 -14.317 -14.129 1.00 94.88 178 GLU A C 1
ATOM 1343 O O . GLU A 1 178 ? -1.551 -13.399 -13.505 1.00 94.88 178 GLU A O 1
ATOM 1348 N N . ALA A 1 179 ? -3.341 -14.712 -13.887 1.00 95.81 179 ALA A N 1
ATOM 1349 C CA . ALA A 1 179 ? -4.141 -14.182 -12.788 1.00 95.81 179 ALA A CA 1
ATOM 1350 C C . ALA A 1 179 ? -3.697 -14.790 -11.450 1.00 95.81 179 ALA A C 1
ATOM 1352 O O . ALA A 1 179 ? -3.601 -16.014 -11.326 1.00 95.81 179 ALA A O 1
ATOM 1353 N N . VAL A 1 180 ? -3.528 -13.944 -10.432 1.00 95.94 180 VAL A N 1
ATOM 1354 C CA . VAL A 1 180 ? -3.305 -14.360 -9.039 1.00 95.94 180 VAL A CA 1
ATOM 1355 C C . VAL A 1 180 ? -4.287 -13.620 -8.137 1.00 95.94 180 VAL A C 1
ATOM 1357 O O . VAL A 1 180 ? -4.509 -12.424 -8.298 1.00 95.94 180 VAL A O 1
ATOM 1360 N N . ASP A 1 181 ? -4.908 -14.342 -7.205 1.00 95.12 181 ASP A N 1
ATOM 1361 C CA . ASP A 1 181 ? -5.957 -13.804 -6.334 1.00 95.12 181 ASP A CA 1
ATOM 1362 C C . ASP A 1 181 ? -5.446 -12.641 -5.468 1.00 95.12 181 ASP A C 1
ATOM 1364 O O . ASP A 1 181 ? -4.472 -12.786 -4.728 1.00 95.12 181 ASP A O 1
ATOM 1368 N N . GLY A 1 182 ? -6.106 -11.485 -5.565 1.00 93.69 182 GLY A N 1
ATOM 1369 C CA . GLY A 1 182 ? -5.716 -10.254 -4.871 1.00 93.69 182 GLY A CA 1
ATOM 1370 C C . GLY A 1 182 ? -4.545 -9.488 -5.499 1.00 93.69 182 GLY A C 1
ATOM 1371 O O . GLY A 1 182 ? -4.067 -8.532 -4.884 1.00 93.69 182 GLY A O 1
ATOM 1372 N N . TYR A 1 183 ? -4.090 -9.878 -6.693 1.00 96.00 183 TYR A N 1
ATOM 1373 C CA . TYR A 1 183 ? -3.034 -9.195 -7.441 1.00 96.00 183 TYR A CA 1
ATOM 1374 C C . TYR A 1 183 ? -3.536 -8.679 -8.790 1.00 96.00 183 TYR A C 1
ATOM 1376 O O . TYR A 1 183 ? -4.432 -9.248 -9.415 1.00 96.00 183 TYR A O 1
ATOM 1384 N N . VAL A 1 184 ? -2.884 -7.623 -9.263 1.00 96.06 184 VAL A N 1
ATOM 1385 C CA . VAL A 1 184 ? -3.037 -7.057 -10.602 1.00 96.06 184 VAL A CA 1
ATOM 1386 C C . VAL A 1 184 ? -1.668 -6.878 -11.242 1.00 96.06 184 VAL A C 1
ATOM 1388 O O . VAL A 1 184 ? -0.656 -6.718 -10.558 1.00 96.06 184 VAL A O 1
ATOM 1391 N N . TRP A 1 185 ? -1.645 -6.888 -12.565 1.00 95.62 185 TRP A N 1
ATOM 1392 C CA . TRP A 1 185 ? -0.504 -6.480 -13.363 1.00 95.62 185 TRP A CA 1
ATOM 1393 C C . TRP A 1 185 ? -0.620 -5.003 -13.703 1.00 95.62 185 TRP A C 1
ATOM 1395 O O . TRP A 1 185 ? -1.673 -4.545 -14.146 1.00 95.62 185 TRP A O 1
ATOM 1405 N N . GLN A 1 186 ? 0.467 -4.270 -13.505 1.00 95.12 186 GLN A N 1
ATOM 1406 C CA . GLN A 1 186 ? 0.641 -2.902 -13.963 1.00 95.12 186 GLN A CA 1
ATOM 1407 C C . GLN A 1 186 ? 1.754 -2.880 -14.998 1.00 95.12 186 GLN A C 1
ATOM 1409 O O . GLN A 1 186 ? 2.842 -3.406 -14.764 1.00 95.12 186 GLN A O 1
ATOM 1414 N N . THR A 1 187 ? 1.497 -2.258 -16.141 1.00 94.62 187 THR A N 1
ATOM 1415 C CA . THR A 1 187 ? 2.497 -2.105 -17.198 1.00 94.62 187 THR A CA 1
ATOM 1416 C C . THR A 1 187 ? 2.622 -0.646 -17.588 1.00 94.62 187 THR A C 1
ATOM 1418 O O . THR A 1 187 ? 1.656 0.114 -17.507 1.00 94.62 187 THR A O 1
ATOM 1421 N N . VAL A 1 188 ? 3.821 -0.228 -17.985 1.00 95.25 188 VAL A N 1
ATOM 1422 C CA . VAL A 1 188 ? 4.085 1.114 -18.504 1.00 95.25 188 VAL A CA 1
ATOM 1423 C C . VAL A 1 188 ? 5.206 1.064 -19.531 1.00 95.25 188 VAL A C 1
ATOM 1425 O O . VAL A 1 188 ? 6.170 0.308 -19.406 1.00 95.25 188 VAL A O 1
ATOM 1428 N N . THR A 1 189 ? 5.091 1.899 -20.558 1.00 95.25 189 THR A N 1
ATOM 1429 C CA . THR A 1 189 ? 6.138 2.072 -21.560 1.00 95.25 189 THR A CA 1
ATOM 1430 C C . THR A 1 189 ? 6.873 3.375 -21.315 1.00 95.25 189 THR A C 1
ATOM 1432 O O . THR A 1 189 ? 6.298 4.458 -21.408 1.00 95.25 189 THR A O 1
ATOM 1435 N N . PHE A 1 190 ? 8.167 3.280 -21.059 1.00 92.69 190 PHE A N 1
ATOM 1436 C CA . PHE A 1 190 ? 9.076 4.409 -21.082 1.00 92.69 190 PHE A CA 1
ATOM 1437 C C . PHE A 1 190 ? 9.742 4.502 -22.457 1.00 92.69 190 PHE A C 1
ATOM 1439 O O . PHE A 1 190 ? 10.407 3.574 -22.915 1.00 92.69 190 PHE A O 1
ATOM 1446 N N . GLU A 1 191 ? 9.551 5.622 -23.144 1.00 91.94 191 GLU A N 1
ATOM 1447 C CA . GLU A 1 191 ? 10.138 5.881 -24.455 1.00 91.94 191 GLU A CA 1
ATOM 1448 C C . GLU A 1 191 ? 11.084 7.072 -24.378 1.00 91.94 191 GLU A C 1
ATOM 1450 O O . GLU A 1 191 ? 10.731 8.125 -23.851 1.00 91.94 191 GLU A O 1
ATOM 1455 N N . MET A 1 192 ? 12.272 6.918 -24.959 1.00 87.81 192 MET A N 1
ATOM 1456 C CA . MET A 1 192 ? 13.252 7.985 -25.101 1.00 87.81 192 MET A CA 1
ATOM 1457 C C . MET A 1 192 ? 13.652 8.151 -26.557 1.00 87.81 192 MET A C 1
ATOM 1459 O O . MET A 1 192 ? 14.088 7.197 -27.201 1.00 87.81 192 MET A O 1
ATOM 1463 N N . LYS A 1 193 ? 13.584 9.384 -27.052 1.00 86.94 193 LYS A N 1
ATOM 1464 C CA . LYS A 1 193 ? 13.994 9.754 -28.407 1.00 86.94 193 LYS A CA 1
ATOM 1465 C C . LYS A 1 193 ? 15.223 10.642 -28.362 1.00 86.94 193 LYS A C 1
ATOM 1467 O O . LYS A 1 193 ? 15.190 11.745 -27.817 1.00 86.94 193 LYS A O 1
ATOM 1472 N N . MET A 1 194 ? 16.303 10.155 -28.962 1.00 80.31 194 MET A N 1
ATOM 1473 C CA . MET A 1 194 ? 17.506 10.938 -29.228 1.00 80.31 194 MET A CA 1
ATOM 1474 C C . MET A 1 194 ? 17.308 11.687 -30.536 1.00 80.31 194 MET A C 1
ATOM 1476 O O . MET A 1 194 ? 17.223 11.055 -31.587 1.00 80.31 194 MET A O 1
ATOM 1480 N N . ASN A 1 195 ? 17.201 13.010 -30.470 1.00 76.81 195 ASN A N 1
ATOM 1481 C CA . ASN A 1 195 ? 16.873 13.840 -31.625 1.00 76.81 195 ASN A CA 1
ATOM 1482 C C . ASN A 1 195 ? 17.821 15.032 -31.804 1.00 76.81 195 ASN A C 1
ATOM 1484 O O . ASN A 1 195 ? 17.500 15.926 -32.573 1.00 76.81 195 ASN A O 1
ATOM 1488 N N . ASP A 1 196 ? 18.979 15.058 -31.143 1.00 79.69 196 ASP A N 1
ATOM 1489 C CA . ASP A 1 196 ? 19.955 16.132 -31.306 1.00 79.69 196 ASP A CA 1
ATOM 1490 C C . ASP A 1 196 ? 21.254 15.676 -31.988 1.00 79.69 196 ASP A C 1
ATOM 1492 O O . ASP A 1 196 ? 21.588 14.489 -32.074 1.00 79.69 196 ASP A O 1
ATOM 1496 N N . TYR A 1 197 ? 21.998 16.657 -32.506 1.00 80.94 197 TYR A N 1
ATOM 1497 C CA . TYR A 1 197 ? 23.259 16.417 -33.209 1.00 80.94 197 TYR A CA 1
ATOM 1498 C C . TYR A 1 197 ? 24.284 15.700 -32.321 1.00 80.94 197 TYR A C 1
ATOM 1500 O O . TYR A 1 197 ? 24.978 14.801 -32.788 1.00 80.94 197 TYR A O 1
ATOM 1508 N N . ASN A 1 198 ? 24.363 16.066 -31.040 1.00 82.50 198 ASN A N 1
ATOM 1509 C CA . ASN A 1 198 ? 25.324 15.492 -30.102 1.00 82.50 198 ASN A CA 1
ATOM 1510 C C . ASN A 1 198 ? 25.017 14.021 -29.786 1.00 82.50 198 ASN A C 1
ATOM 1512 O O . ASN A 1 198 ? 25.919 13.185 -29.840 1.00 82.50 198 ASN A O 1
ATOM 1516 N N . GLY A 1 199 ? 23.753 13.673 -29.540 1.00 80.19 199 GLY A N 1
ATOM 1517 C CA . GLY A 1 199 ? 23.324 12.293 -29.326 1.00 80.19 199 GLY A CA 1
ATOM 1518 C C . GLY A 1 199 ? 23.554 11.418 -30.555 1.00 80.19 199 GLY A C 1
ATOM 1519 O O . GLY A 1 199 ? 23.920 10.253 -30.417 1.00 80.19 199 GLY A O 1
ATOM 1520 N N . TRP A 1 200 ? 23.412 11.978 -31.754 1.00 77.81 200 TRP A N 1
ATOM 1521 C CA . TRP A 1 200 ? 23.757 11.295 -33.000 1.00 77.81 200 TRP A CA 1
ATOM 1522 C C . TRP A 1 200 ? 25.269 11.116 -33.192 1.00 77.81 200 TRP A C 1
ATOM 1524 O O . TRP A 1 200 ? 25.731 10.011 -33.477 1.00 77.81 200 TRP A O 1
ATOM 1534 N N . MET A 1 201 ? 26.038 12.194 -33.033 1.00 80.06 201 MET A N 1
ATOM 1535 C CA . MET A 1 201 ? 27.473 12.232 -33.327 1.00 80.06 201 MET A CA 1
ATOM 1536 C C . MET A 1 201 ? 28.286 11.424 -32.313 1.00 80.06 201 MET A C 1
ATOM 1538 O O . MET A 1 201 ? 29.243 10.738 -32.676 1.00 80.06 201 MET A O 1
ATOM 1542 N N . TYR A 1 202 ? 27.913 11.518 -31.038 1.00 80.00 202 TYR A N 1
ATOM 1543 C CA . TYR A 1 202 ? 28.709 11.012 -29.925 1.00 80.00 202 TYR A CA 1
ATOM 1544 C C . TYR A 1 202 ? 27.998 9.924 -29.112 1.00 80.00 202 TYR A C 1
ATOM 1546 O O . TYR A 1 202 ? 28.618 9.325 -28.230 1.00 80.00 202 TYR A O 1
ATOM 1554 N N . GLY A 1 203 ? 26.721 9.643 -29.393 1.00 76.25 203 GLY A N 1
ATOM 1555 C CA . GLY A 1 203 ? 25.896 8.753 -28.578 1.00 76.25 203 GLY A CA 1
ATOM 1556 C C . GLY A 1 203 ? 25.553 9.370 -27.221 1.00 76.25 203 GLY A C 1
ATOM 1557 O O . GLY A 1 203 ? 26.326 10.140 -26.659 1.00 76.25 203 GLY A O 1
ATOM 1558 N N . GLY A 1 204 ? 24.414 9.002 -26.640 1.00 74.25 204 GLY A N 1
ATOM 1559 C CA . GLY A 1 204 ? 24.132 9.289 -25.233 1.00 74.25 204 GLY A CA 1
ATOM 1560 C C . GLY A 1 204 ? 24.795 8.245 -24.342 1.00 74.25 204 GLY A C 1
ATOM 1561 O O . GLY A 1 204 ? 24.814 7.063 -24.695 1.00 74.25 204 GLY A O 1
ATOM 1562 N N . LYS A 1 205 ? 25.326 8.646 -23.182 1.00 73.38 205 LYS A N 1
ATOM 1563 C CA . LYS A 1 205 ? 25.648 7.665 -22.137 1.00 73.38 205 LYS A CA 1
ATOM 1564 C C . LYS A 1 205 ? 24.399 6.870 -21.740 1.00 73.38 205 LYS A C 1
ATOM 1566 O O . LYS A 1 205 ? 23.274 7.319 -21.957 1.00 73.38 205 LYS A O 1
ATOM 1571 N N . GLY A 1 206 ? 24.610 5.686 -21.164 1.00 70.31 206 GLY A N 1
ATOM 1572 C CA . GLY A 1 206 ? 23.527 4.826 -20.696 1.00 70.31 206 GLY A CA 1
ATOM 1573 C C . GLY A 1 206 ? 22.585 5.544 -19.725 1.00 70.31 206 GLY A C 1
ATOM 1574 O O . GLY A 1 206 ? 22.941 6.542 -19.095 1.00 70.31 206 GLY A O 1
ATOM 1575 N N . THR A 1 207 ? 21.364 5.033 -19.621 1.00 74.31 207 THR A N 1
ATOM 1576 C CA . THR A 1 207 ? 20.440 5.399 -18.547 1.00 74.31 207 THR A CA 1
ATOM 1577 C C . THR A 1 207 ? 20.430 4.270 -17.545 1.00 74.31 207 THR A C 1
ATOM 1579 O O . THR A 1 207 ? 20.307 3.106 -17.926 1.00 74.31 207 THR A O 1
ATOM 1582 N N . ARG A 1 208 ? 20.588 4.628 -16.275 1.00 76.19 208 ARG A N 1
ATOM 1583 C CA . ARG A 1 208 ? 20.369 3.719 -15.162 1.00 76.19 208 ARG A CA 1
ATOM 1584 C C . ARG A 1 208 ? 18.988 3.933 -14.604 1.00 76.19 208 ARG A C 1
ATOM 1586 O O . ARG A 1 208 ? 18.409 5.015 -14.716 1.00 76.19 208 ARG A O 1
ATOM 1593 N N . SER A 1 209 ? 18.510 2.889 -13.967 1.00 79.25 209 SER A N 1
ATOM 1594 C CA . SER A 1 209 ? 17.167 2.854 -13.457 1.00 79.25 209 SER A CA 1
ATOM 1595 C C . SER A 1 209 ? 17.046 1.905 -12.291 1.00 79.25 209 SER A C 1
ATOM 1597 O O . SER A 1 209 ? 17.757 0.902 -12.235 1.00 79.25 209 SER A O 1
ATOM 1599 N N . ALA A 1 210 ? 16.119 2.223 -11.407 1.00 79.88 210 ALA A N 1
ATOM 1600 C CA . ALA A 1 210 ? 15.781 1.410 -10.258 1.00 79.88 210 ALA A CA 1
ATOM 1601 C C . ALA A 1 210 ? 14.275 1.492 -10.015 1.00 79.88 210 ALA A C 1
ATOM 1603 O O . ALA A 1 210 ? 13.625 2.458 -10.422 1.00 79.88 210 ALA A O 1
ATOM 1604 N N . THR A 1 211 ? 13.739 0.487 -9.348 1.00 84.00 211 THR A N 1
ATOM 1605 C CA . THR A 1 211 ? 12.370 0.455 -8.847 1.00 84.00 211 THR A CA 1
ATOM 1606 C C . THR A 1 211 ? 12.434 0.506 -7.333 1.00 84.00 211 THR A C 1
ATOM 1608 O O . THR A 1 211 ? 13.310 -0.094 -6.717 1.00 84.00 211 THR A O 1
ATOM 1611 N N . VAL A 1 212 ? 11.557 1.303 -6.732 1.00 84.06 212 VAL A N 1
ATOM 1612 C CA . VAL A 1 212 ? 11.441 1.420 -5.277 1.00 84.06 212 VAL A CA 1
ATOM 1613 C C . VAL A 1 212 ? 9.974 1.486 -4.879 1.00 84.06 212 VAL A C 1
ATOM 1615 O O . VAL A 1 212 ? 9.117 1.896 -5.668 1.00 84.06 212 VAL A O 1
ATOM 1618 N N . SER A 1 213 ? 9.692 1.136 -3.629 1.00 87.31 213 SER A N 1
ATOM 1619 C CA . SER A 1 213 ? 8.416 1.446 -2.993 1.00 87.31 213 SER A CA 1
ATOM 1620 C C . SER A 1 213 ? 8.396 2.905 -2.537 1.00 87.31 213 SER A C 1
ATOM 1622 O O . SER A 1 213 ? 9.331 3.409 -1.922 1.00 87.31 213 SER A O 1
ATOM 1624 N N . TYR A 1 214 ? 7.291 3.581 -2.822 1.00 86.81 214 TYR A N 1
ATOM 1625 C CA . TYR A 1 214 ? 6.966 4.931 -2.389 1.00 86.81 214 TYR A CA 1
ATOM 1626 C C . TYR A 1 214 ? 6.869 5.012 -0.872 1.00 86.81 214 TYR A C 1
ATOM 1628 O O . TYR A 1 214 ? 7.252 6.018 -0.276 1.00 86.81 214 TYR A O 1
ATOM 1636 N N . TYR A 1 215 ? 6.335 3.947 -0.277 1.00 88.69 215 TYR A N 1
ATOM 1637 C CA . TYR A 1 215 ? 6.000 3.872 1.131 1.00 88.69 215 TYR A CA 1
ATOM 1638 C C . TYR A 1 215 ? 7.179 3.418 1.989 1.00 88.69 215 TYR A C 1
ATOM 1640 O O . TYR A 1 215 ? 7.460 4.068 2.988 1.00 88.69 215 TYR A O 1
ATOM 1648 N N . ASP A 1 216 ? 7.858 2.349 1.573 1.00 86.94 216 ASP A N 1
ATOM 1649 C CA . ASP A 1 216 ? 8.885 1.644 2.350 1.00 86.94 216 ASP A CA 1
ATOM 1650 C C . ASP A 1 216 ? 10.038 1.232 1.434 1.00 86.94 216 ASP A C 1
ATOM 1652 O O . ASP A 1 216 ? 10.025 0.150 0.845 1.00 86.94 216 ASP A O 1
ATOM 1656 N N . MET A 1 217 ? 11.006 2.122 1.245 1.00 80.38 217 MET A N 1
ATOM 1657 C CA . MET A 1 217 ? 12.135 1.888 0.346 1.00 80.38 217 MET A CA 1
ATOM 1658 C C . MET A 1 217 ? 13.055 0.787 0.871 1.00 80.38 217 MET A C 1
ATOM 1660 O O . MET A 1 217 ? 13.506 -0.052 0.094 1.00 80.38 217 MET A O 1
ATOM 1664 N N . VAL A 1 218 ? 13.334 0.804 2.178 1.00 79.00 218 VAL A N 1
ATOM 1665 C CA . VAL A 1 218 ? 14.281 -0.125 2.809 1.00 79.00 218 VAL A CA 1
ATOM 1666 C C . VAL A 1 218 ? 13.693 -1.529 2.841 1.00 7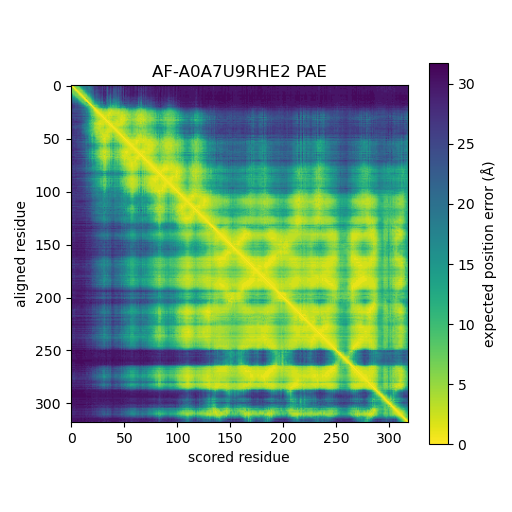9.00 218 VAL A C 1
ATOM 1668 O O . VAL A 1 218 ? 14.339 -2.466 2.379 1.00 79.00 218 VAL A O 1
ATOM 1671 N N . GLY A 1 219 ? 12.451 -1.678 3.308 1.00 79.06 219 GLY A N 1
ATOM 1672 C CA . GLY A 1 219 ? 11.771 -2.970 3.312 1.00 79.06 219 GLY A CA 1
ATOM 1673 C C . GLY A 1 219 ? 11.553 -3.512 1.902 1.00 79.06 219 GLY A C 1
ATOM 1674 O O . GLY A 1 219 ? 11.652 -4.720 1.688 1.00 79.06 219 GLY A O 1
ATOM 1675 N N . PHE A 1 220 ? 11.336 -2.634 0.916 1.00 82.50 220 PHE A N 1
ATOM 1676 C CA . PHE A 1 220 ? 11.289 -3.036 -0.487 1.00 82.50 220 PHE A CA 1
ATOM 1677 C C . PHE A 1 220 ? 12.623 -3.635 -0.934 1.00 82.50 220 PHE A C 1
ATOM 1679 O O . PHE A 1 220 ? 12.622 -4.794 -1.343 1.00 82.50 220 PHE A O 1
ATOM 1686 N N . ASP A 1 221 ? 13.743 -2.919 -0.798 1.00 80.00 221 ASP A N 1
ATOM 1687 C CA . ASP A 1 221 ? 15.079 -3.403 -1.189 1.00 80.00 221 ASP A CA 1
ATOM 1688 C C . ASP A 1 221 ? 15.443 -4.724 -0.486 1.00 80.00 221 ASP A C 1
ATOM 1690 O O . ASP A 1 221 ? 15.812 -5.702 -1.137 1.00 80.00 221 ASP A O 1
ATOM 1694 N N . GLU A 1 222 ? 15.217 -4.810 0.828 1.00 83.75 222 GLU A N 1
ATOM 1695 C CA . GLU A 1 222 ? 15.492 -6.019 1.616 1.00 83.75 222 GLU A CA 1
ATOM 1696 C C . GLU A 1 222 ? 14.613 -7.222 1.227 1.00 83.75 222 GLU A C 1
ATOM 1698 O O . GLU A 1 222 ? 14.995 -8.371 1.468 1.00 83.75 222 GLU A O 1
ATOM 1703 N N . SER A 1 223 ? 13.443 -6.985 0.624 1.00 85.50 223 SER A N 1
ATOM 1704 C CA . SER A 1 223 ? 12.525 -8.050 0.203 1.00 85.50 223 SER A CA 1
ATOM 1705 C C . SER A 1 223 ? 12.856 -8.669 -1.158 1.00 85.50 223 SER A C 1
ATOM 1707 O O . SER A 1 223 ? 12.281 -9.711 -1.494 1.00 85.50 223 SER A O 1
ATOM 1709 N N . HIS A 1 224 ? 13.737 -8.048 -1.951 1.00 84.25 224 HIS A N 1
ATOM 1710 C CA . HIS A 1 224 ? 14.012 -8.499 -3.315 1.00 84.25 224 HIS A CA 1
ATOM 1711 C C . HIS A 1 224 ? 14.796 -9.809 -3.335 1.00 84.25 224 HIS A C 1
ATOM 1713 O O . HIS A 1 224 ? 15.831 -9.979 -2.688 1.00 84.25 224 HIS A O 1
ATOM 1719 N N . ASN A 1 225 ? 14.324 -10.734 -4.162 1.00 86.00 225 ASN A N 1
ATOM 1720 C CA . ASN A 1 225 ? 15.031 -11.944 -4.538 1.00 86.00 225 ASN A CA 1
ATOM 1721 C C . ASN A 1 225 ? 14.873 -12.152 -6.048 1.00 86.00 225 ASN A C 1
ATOM 1723 O O . ASN A 1 225 ? 13.843 -12.639 -6.522 1.00 86.00 225 ASN A O 1
ATOM 1727 N N . ASP A 1 226 ? 15.900 -11.751 -6.797 1.00 85.81 226 ASP A N 1
ATOM 1728 C CA . ASP A 1 226 ? 15.854 -11.585 -8.251 1.00 85.81 226 ASP A CA 1
ATOM 1729 C C . ASP A 1 226 ? 14.693 -10.659 -8.667 1.00 85.81 226 ASP A C 1
ATOM 1731 O O . ASP A 1 226 ? 14.698 -9.477 -8.342 1.00 85.81 226 ASP A O 1
ATOM 1735 N N . ASN A 1 227 ? 13.693 -11.200 -9.361 1.00 89.94 227 ASN A N 1
ATOM 1736 C CA . ASN A 1 227 ? 12.541 -10.471 -9.893 1.00 89.94 227 ASN A CA 1
ATOM 1737 C C . ASN A 1 227 ? 11.302 -10.559 -8.984 1.00 89.94 227 ASN A C 1
ATOM 1739 O O . ASN A 1 227 ? 10.215 -10.142 -9.382 1.00 89.94 227 ASN A O 1
ATOM 1743 N N . VAL A 1 228 ? 11.431 -11.192 -7.817 1.00 92.94 228 VAL A N 1
ATOM 1744 C CA . VAL A 1 228 ? 10.351 -11.380 -6.844 1.00 92.94 228 VAL A CA 1
ATOM 1745 C C . VAL A 1 228 ? 10.594 -10.444 -5.671 1.00 92.94 228 VAL A C 1
ATOM 1747 O O . VAL A 1 228 ? 11.722 -10.352 -5.191 1.00 92.94 228 VAL A O 1
ATOM 1750 N N . PHE A 1 229 ? 9.548 -9.795 -5.173 1.00 92.88 229 PHE A N 1
ATOM 1751 C CA . PHE A 1 229 ? 9.638 -8.930 -3.998 1.00 92.88 229 PHE A CA 1
ATOM 1752 C C . PHE A 1 229 ? 8.382 -9.028 -3.138 1.00 92.88 229 PHE A C 1
ATOM 1754 O O . PHE A 1 229 ? 7.385 -9.639 -3.531 1.00 92.88 229 PHE A O 1
ATOM 1761 N N . SER A 1 230 ? 8.428 -8.439 -1.945 1.00 93.44 230 SER A N 1
ATOM 1762 C CA . SER A 1 230 ? 7.280 -8.393 -1.040 1.00 93.44 230 SER A CA 1
ATOM 1763 C C . SER A 1 230 ? 6.899 -6.959 -0.704 1.00 93.44 230 SER A C 1
ATOM 1765 O O . SER A 1 230 ? 7.758 -6.095 -0.568 1.00 93.44 230 SER A O 1
ATOM 1767 N N . VAL A 1 231 ? 5.602 -6.702 -0.545 1.00 92.81 231 VAL A N 1
ATOM 1768 C CA . VAL A 1 231 ? 5.106 -5.415 -0.037 1.00 92.81 231 VAL A CA 1
ATOM 1769 C C . VAL A 1 231 ? 4.086 -5.645 1.064 1.00 92.81 231 VAL A C 1
ATOM 1771 O O . VAL A 1 231 ? 3.254 -6.550 0.969 1.00 92.81 231 VAL A O 1
ATOM 1774 N N . ASN A 1 232 ? 4.120 -4.805 2.095 1.00 91.00 232 ASN A N 1
ATOM 1775 C CA . ASN A 1 232 ? 3.024 -4.709 3.048 1.00 91.00 232 ASN A CA 1
ATOM 1776 C C . ASN A 1 232 ? 1.999 -3.695 2.530 1.00 91.00 232 ASN A C 1
ATOM 1778 O O . ASN A 1 232 ? 2.334 -2.541 2.248 1.00 91.00 232 ASN A O 1
ATOM 1782 N N . PHE A 1 233 ? 0.749 -4.127 2.389 1.00 92.31 233 PHE A N 1
ATOM 1783 C CA . PHE A 1 233 ? -0.347 -3.276 1.943 1.00 92.31 233 PHE A CA 1
ATOM 1784 C C . PHE A 1 233 ? -1.574 -3.514 2.818 1.00 92.31 233 PHE A C 1
ATOM 1786 O O . PHE A 1 233 ? -2.049 -4.647 2.932 1.00 92.31 233 PHE A O 1
ATOM 1793 N N . TYR A 1 234 ? -2.069 -2.455 3.468 1.00 89.62 234 TYR A N 1
ATOM 1794 C CA . TYR A 1 234 ? -3.149 -2.535 4.462 1.00 89.62 234 TYR A CA 1
ATOM 1795 C C . TYR A 1 234 ? -2.867 -3.554 5.588 1.00 89.62 234 TYR A C 1
ATOM 1797 O O . TYR A 1 234 ? -3.756 -4.281 6.030 1.00 89.62 234 TYR A O 1
ATOM 1805 N N . GLY A 1 235 ? -1.609 -3.644 6.039 1.00 87.56 235 GLY A N 1
ATOM 1806 C CA . GLY A 1 235 ? -1.196 -4.553 7.114 1.00 87.56 235 GLY A CA 1
ATOM 1807 C C . GLY A 1 235 ? -1.099 -6.026 6.703 1.00 87.56 235 GLY A C 1
ATOM 1808 O O . GLY A 1 235 ? -0.815 -6.871 7.550 1.00 87.56 235 GLY A O 1
ATOM 1809 N N . LYS A 1 236 ? -1.313 -6.349 5.423 1.00 91.38 236 LYS A N 1
ATOM 1810 C CA . LYS A 1 236 ? -1.128 -7.692 4.868 1.00 91.38 236 LYS A CA 1
ATOM 1811 C C . LYS A 1 236 ? 0.139 -7.735 4.020 1.00 91.38 236 LYS A C 1
ATOM 1813 O O . LYS A 1 236 ? 0.327 -6.891 3.147 1.00 91.38 236 LYS A O 1
ATOM 1818 N N . ASP A 1 237 ? 0.954 -8.763 4.236 1.00 92.94 237 ASP A N 1
ATOM 1819 C CA . ASP A 1 237 ? 2.129 -9.032 3.410 1.00 92.94 237 ASP A CA 1
ATOM 1820 C C . ASP A 1 237 ? 1.727 -9.745 2.117 1.00 92.94 237 ASP A C 1
ATOM 1822 O O . ASP A 1 237 ? 1.034 -10.768 2.127 1.00 92.94 237 ASP A O 1
ATOM 1826 N N . TYR A 1 238 ? 2.184 -9.196 0.998 1.00 94.44 238 TYR A N 1
ATOM 1827 C CA . TYR A 1 238 ? 2.035 -9.758 -0.335 1.00 94.44 238 TYR A CA 1
ATOM 1828 C C . TYR A 1 238 ? 3.417 -10.143 -0.850 1.00 94.44 238 TYR A C 1
ATOM 1830 O O . TYR A 1 238 ? 4.195 -9.268 -1.215 1.00 94.44 238 TYR A O 1
ATOM 1838 N N . SER A 1 239 ? 3.714 -11.445 -0.877 1.00 94.56 239 SER A N 1
ATOM 1839 C CA . SER A 1 239 ? 5.045 -11.977 -1.214 1.00 94.56 239 SER A CA 1
ATOM 1840 C C . SER A 1 239 ? 5.218 -12.421 -2.663 1.00 94.56 239 SER A C 1
ATOM 1842 O O . SER A 1 239 ? 6.339 -12.644 -3.105 1.00 94.56 239 SER A O 1
ATOM 1844 N N . ASP A 1 240 ? 4.117 -12.574 -3.401 1.00 93.94 240 ASP A N 1
ATOM 1845 C CA . ASP A 1 240 ? 4.134 -13.039 -4.792 1.00 93.94 240 ASP A CA 1
ATOM 1846 C C . ASP A 1 240 ? 4.201 -11.874 -5.796 1.00 93.94 240 ASP A C 1
ATOM 1848 O O . ASP A 1 240 ? 3.744 -12.005 -6.939 1.00 93.94 240 ASP A O 1
ATOM 1852 N N . CYS A 1 241 ? 4.740 -10.722 -5.384 1.00 95.00 241 CYS A N 1
ATOM 1853 C CA . CYS A 1 241 ? 4.947 -9.603 -6.294 1.00 95.00 241 CYS A CA 1
ATOM 1854 C C . CYS A 1 241 ? 6.091 -9.922 -7.258 1.00 95.00 241 CYS A C 1
ATOM 1856 O O . CYS A 1 241 ? 7.075 -10.561 -6.887 1.00 95.00 241 CYS A O 1
ATOM 1858 N N . LEU A 1 242 ? 5.940 -9.492 -8.507 1.00 95.00 242 LEU A N 1
ATOM 1859 C CA . LEU A 1 242 ? 6.914 -9.737 -9.567 1.00 95.00 242 LEU A CA 1
ATOM 1860 C C . LEU A 1 242 ? 7.239 -8.441 -10.281 1.00 95.00 242 LEU A C 1
ATOM 1862 O O . LEU A 1 242 ? 6.354 -7.613 -10.473 1.00 95.00 242 LEU A O 1
ATOM 1866 N N . GLU A 1 243 ? 8.467 -8.311 -10.759 1.00 92.62 243 GLU A N 1
ATOM 1867 C CA . GLU A 1 243 ? 8.824 -7.307 -11.749 1.00 92.62 243 GLU A CA 1
AT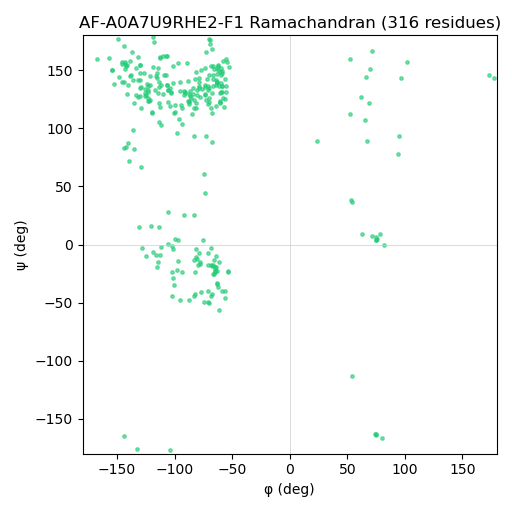OM 1868 C C . GLU A 1 243 ? 9.598 -7.911 -12.916 1.00 92.62 243 GLU A C 1
ATOM 1870 O O . GLU A 1 243 ? 10.422 -8.817 -12.786 1.00 92.62 243 GLU A O 1
ATOM 1875 N N . THR A 1 244 ? 9.304 -7.417 -14.108 1.00 93.19 244 THR A N 1
ATOM 1876 C CA . THR A 1 244 ? 10.025 -7.766 -15.322 1.00 93.19 244 THR A CA 1
ATOM 1877 C C . THR A 1 244 ? 10.078 -6.556 -16.226 1.00 93.19 244 THR A C 1
ATOM 1879 O O . THR A 1 244 ? 9.283 -5.620 -16.122 1.00 93.19 244 THR A O 1
ATOM 1882 N N . SER A 1 245 ? 11.059 -6.542 -17.118 1.00 92.06 245 SER A N 1
ATOM 1883 C CA . SER A 1 245 ? 11.128 -5.479 -18.095 1.00 92.06 245 SER A CA 1
ATOM 1884 C C . SER A 1 245 ? 11.867 -5.895 -19.354 1.00 92.06 245 SER A C 1
ATOM 1886 O O . SER A 1 245 ? 12.770 -6.736 -19.330 1.00 92.06 245 SER A O 1
ATOM 1888 N N . THR A 1 246 ? 11.478 -5.298 -20.477 1.00 92.69 246 THR A N 1
ATOM 1889 C CA . THR A 1 246 ? 12.104 -5.540 -21.775 1.00 92.69 246 THR A CA 1
ATOM 1890 C C . THR A 1 246 ? 12.543 -4.229 -22.403 1.00 92.69 246 THR A C 1
ATOM 1892 O O . THR A 1 246 ? 11.791 -3.259 -22.479 1.00 92.69 246 THR A O 1
ATOM 1895 N N . ILE A 1 247 ? 13.794 -4.191 -22.858 1.00 88.69 247 ILE A N 1
ATOM 1896 C CA . ILE A 1 247 ? 14.379 -3.023 -23.515 1.00 88.69 247 ILE A CA 1
ATOM 1897 C C . ILE A 1 247 ? 14.575 -3.355 -24.987 1.00 88.69 247 ILE A C 1
ATOM 1899 O O . ILE A 1 247 ? 15.183 -4.369 -25.339 1.00 88.69 247 ILE A O 1
ATOM 1903 N N . SER A 1 248 ? 14.093 -2.471 -25.852 1.00 88.38 248 SER A N 1
ATOM 1904 C CA . SER A 1 248 ? 14.281 -2.558 -27.292 1.00 88.38 248 SER A CA 1
ATOM 1905 C C . SER A 1 248 ? 14.782 -1.236 -27.862 1.00 88.38 248 SER A C 1
ATOM 1907 O O . SER A 1 248 ? 14.584 -0.157 -27.301 1.00 88.38 248 SER A O 1
ATOM 1909 N N . TRP A 1 249 ? 15.464 -1.344 -28.997 1.00 82.12 249 TRP A N 1
ATOM 1910 C CA . TRP A 1 249 ? 16.000 -0.211 -29.733 1.00 82.12 249 TRP A CA 1
ATOM 1911 C C . TRP A 1 249 ? 15.416 -0.242 -31.133 1.00 82.12 249 TRP A C 1
ATOM 1913 O O . TRP A 1 249 ? 15.569 -1.237 -31.848 1.00 82.12 249 TRP A O 1
ATOM 1923 N N . SER A 1 250 ? 14.762 0.843 -31.532 1.00 77.88 250 SER A N 1
ATOM 1924 C CA . SER A 1 250 ? 14.345 1.038 -32.918 1.00 77.88 250 SER A CA 1
ATOM 1925 C C . SER A 1 250 ? 15.249 2.070 -33.583 1.00 77.88 250 SER A C 1
ATOM 1927 O O . SER A 1 250 ? 15.629 3.089 -32.996 1.00 77.88 250 SER A O 1
ATOM 1929 N N . GLY A 1 251 ? 15.692 1.714 -34.788 1.00 65.19 251 GLY A N 1
ATOM 1930 C CA . GLY A 1 251 ? 16.730 2.437 -35.504 1.00 65.19 251 GLY A CA 1
ATOM 1931 C C . GLY A 1 251 ? 16.212 3.670 -36.233 1.00 65.19 251 GLY A C 1
ATOM 1932 O O . GLY A 1 251 ? 15.097 3.667 -36.741 1.00 65.19 251 GLY A O 1
ATOM 1933 N N . TRP A 1 252 ? 17.096 4.663 -36.308 1.00 61.97 252 TRP A N 1
ATOM 1934 C CA . TRP A 1 252 ? 17.309 5.621 -37.394 1.00 61.97 252 TRP A CA 1
ATOM 1935 C C . TRP A 1 252 ? 16.106 5.850 -38.316 1.00 61.97 252 TRP A C 1
ATOM 1937 O O . TRP A 1 252 ? 16.001 5.227 -39.375 1.00 61.97 252 TRP A O 1
ATOM 1947 N N . ASP A 1 253 ? 15.249 6.806 -37.953 1.00 60.75 253 ASP A N 1
ATOM 1948 C CA . ASP A 1 253 ? 14.257 7.359 -38.880 1.00 60.75 253 ASP A CA 1
ATOM 1949 C C . ASP A 1 253 ? 14.971 8.152 -39.991 1.00 60.75 253 ASP A C 1
ATOM 1951 O O . ASP A 1 253 ? 15.242 9.351 -39.872 1.00 60.75 253 ASP A O 1
ATOM 1955 N N . SER A 1 254 ? 15.350 7.455 -41.065 1.00 57.91 254 SER A N 1
ATOM 1956 C CA . SER A 1 254 ? 16.025 8.047 -42.224 1.00 57.91 254 SER A CA 1
ATOM 1957 C C . SER A 1 254 ? 15.136 9.004 -43.012 1.00 57.91 254 SER A C 1
ATOM 1959 O O . SER A 1 254 ? 15.656 9.808 -43.789 1.00 57.91 254 SER A O 1
ATOM 1961 N N . ASP A 1 255 ? 13.817 8.922 -42.828 1.00 60.03 255 ASP A N 1
ATOM 1962 C CA . ASP A 1 255 ? 12.846 9.718 -43.576 1.00 60.03 255 ASP A CA 1
ATOM 1963 C C . ASP A 1 255 ? 12.767 11.161 -43.050 1.00 60.03 255 ASP A C 1
ATOM 1965 O O . ASP A 1 255 ? 12.288 12.053 -43.753 1.00 60.03 255 ASP A O 1
ATOM 1969 N N . ASN A 1 256 ? 13.315 11.422 -41.857 1.00 57.44 256 ASN A N 1
ATOM 1970 C CA . ASN A 1 256 ? 13.381 12.744 -41.230 1.00 57.44 256 ASN A CA 1
ATOM 1971 C C . ASN A 1 256 ? 14.793 13.368 -41.270 1.00 57.44 256 ASN A C 1
ATOM 1973 O O . ASN A 1 256 ? 15.171 14.151 -40.400 1.00 57.44 256 ASN A O 1
ATOM 1977 N N . TRP A 1 257 ? 15.599 13.013 -42.277 1.00 56.12 257 TRP A N 1
ATOM 1978 C CA . TRP A 1 257 ? 16.961 13.529 -42.439 1.00 56.12 257 TRP A CA 1
ATOM 1979 C C . TRP A 1 257 ? 16.985 15.042 -42.700 1.00 56.12 257 TRP A C 1
ATOM 1981 O O . TRP A 1 257 ? 16.536 15.514 -43.750 1.00 56.12 257 TRP A O 1
ATOM 1991 N N . ASN A 1 258 ? 17.620 15.807 -41.810 1.00 61.28 258 ASN A N 1
ATOM 1992 C CA . ASN A 1 258 ? 18.165 17.117 -42.158 1.00 61.28 258 ASN A CA 1
ATOM 1993 C C . ASN A 1 258 ? 19.495 17.387 -41.437 1.00 61.28 258 ASN A C 1
ATOM 1995 O O . ASN A 1 258 ? 19.748 16.845 -40.367 1.00 61.28 258 ASN A O 1
ATOM 1999 N N . ASP A 1 259 ? 20.333 18.254 -42.014 1.00 57.94 259 ASP A N 1
ATOM 2000 C CA . ASP A 1 259 ? 21.695 18.527 -41.519 1.00 57.94 259 ASP A CA 1
ATOM 2001 C C . ASP A 1 259 ? 21.738 19.105 -40.084 1.00 57.94 259 ASP A C 1
ATOM 2003 O O . ASP A 1 259 ? 22.792 19.090 -39.454 1.00 57.94 259 ASP A O 1
ATOM 2007 N N . ASN A 1 260 ? 20.607 19.594 -39.553 1.00 55.41 260 ASN A N 1
ATOM 2008 C CA . ASN A 1 260 ? 20.487 20.101 -38.181 1.00 55.41 260 ASN A CA 1
ATOM 2009 C C . ASN A 1 260 ? 19.899 19.068 -37.193 1.00 55.41 260 ASN A C 1
ATOM 2011 O O . ASN A 1 260 ? 20.101 19.216 -35.991 1.00 55.41 260 ASN A O 1
ATOM 2015 N N . TYR A 1 261 ? 19.169 18.060 -37.682 1.00 56.62 261 TYR A N 1
ATOM 2016 C CA . TYR A 1 261 ? 18.462 17.017 -36.925 1.00 56.62 261 TYR A CA 1
ATOM 2017 C C . TYR A 1 261 ? 18.592 15.677 -37.681 1.00 56.62 261 TYR A C 1
ATOM 2019 O O . TYR A 1 261 ? 17.727 15.336 -38.493 1.00 56.62 261 TYR A O 1
ATOM 2027 N N . PRO A 1 262 ? 19.704 14.948 -37.486 1.00 57.88 262 PRO A N 1
ATOM 2028 C CA . PRO A 1 262 ? 19.944 13.650 -38.118 1.00 57.88 262 PRO A CA 1
ATOM 2029 C C . PRO A 1 262 ? 19.009 12.547 -37.558 1.00 57.88 262 PRO A C 1
ATOM 2031 O O . PRO A 1 262 ? 18.275 12.802 -36.602 1.00 57.88 262 PRO A O 1
ATOM 2034 N N . PRO A 1 263 ? 18.996 11.325 -38.140 1.00 60.44 263 PRO A N 1
ATOM 2035 C CA . PRO A 1 263 ? 18.011 10.289 -37.829 1.00 60.44 263 PRO A CA 1
ATOM 2036 C C . PRO A 1 263 ? 17.972 9.972 -36.339 1.00 60.44 263 PRO A C 1
ATOM 2038 O O . PRO A 1 263 ? 19.012 9.740 -35.717 1.00 60.44 263 PRO A O 1
ATOM 2041 N N . CYS A 1 264 ? 16.767 9.941 -35.781 1.00 62.62 264 CYS A N 1
ATOM 2042 C CA . CYS A 1 264 ? 16.568 9.697 -34.364 1.00 62.62 264 CYS A CA 1
ATOM 2043 C C . CYS A 1 264 ? 16.692 8.206 -34.029 1.00 62.62 264 CYS A C 1
ATOM 2045 O O . CYS A 1 264 ? 16.259 7.342 -34.794 1.00 62.62 264 CYS A O 1
ATOM 2047 N N . ASN A 1 265 ? 17.266 7.909 -32.863 1.00 75.69 265 ASN A N 1
ATOM 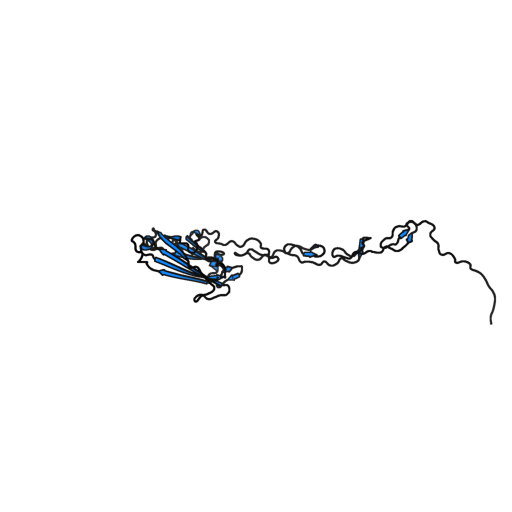2048 C CA . ASN A 1 265 ? 17.211 6.580 -32.257 1.00 75.69 265 ASN A CA 1
ATOM 2049 C C . ASN A 1 265 ? 16.199 6.604 -31.119 1.00 75.69 265 ASN A C 1
ATOM 2051 O O . ASN A 1 265 ? 16.200 7.536 -30.307 1.00 75.69 265 ASN A O 1
ATOM 2055 N N . THR A 1 266 ? 15.355 5.578 -31.063 1.00 84.75 266 THR A N 1
ATOM 2056 C CA . THR A 1 266 ? 14.346 5.446 -30.012 1.00 84.75 266 THR A CA 1
ATOM 2057 C C . THR A 1 266 ? 14.680 4.242 -29.141 1.00 84.75 266 THR A C 1
ATOM 2059 O O . THR A 1 266 ? 14.787 3.118 -29.639 1.00 84.75 266 THR A O 1
ATOM 2062 N N . LEU A 1 267 ? 14.851 4.488 -27.843 1.00 86.19 267 LEU A N 1
ATOM 2063 C CA . LEU A 1 267 ? 14.846 3.452 -26.815 1.00 86.19 267 LEU A CA 1
ATOM 2064 C C . LEU A 1 267 ? 13.414 3.300 -26.321 1.00 86.19 267 LEU A C 1
ATOM 2066 O O . LEU A 1 267 ? 12.772 4.288 -25.957 1.00 86.19 267 LEU A O 1
ATOM 2070 N N . THR A 1 268 ? 12.941 2.064 -26.284 1.00 91.12 268 THR A N 1
ATOM 2071 C CA . THR A 1 268 ? 11.645 1.721 -25.710 1.00 91.12 268 THR A CA 1
ATOM 2072 C C . THR A 1 268 ? 11.868 0.693 -24.621 1.00 91.12 268 THR A C 1
ATOM 2074 O O . THR A 1 268 ? 12.461 -0.362 -24.859 1.00 91.12 268 THR A O 1
ATOM 2077 N N . TRP A 1 269 ? 11.400 1.015 -23.426 1.00 92.19 269 TRP A N 1
ATOM 2078 C CA . TRP A 1 269 ? 11.477 0.164 -22.261 1.00 92.19 269 TRP A CA 1
ATOM 2079 C C . TRP A 1 269 ? 10.066 -0.133 -21.765 1.00 92.19 269 TRP A C 1
ATOM 2081 O O . TRP A 1 269 ? 9.350 0.767 -21.333 1.00 92.19 269 TRP A O 1
ATOM 2091 N N . HIS A 1 270 ? 9.663 -1.394 -21.860 1.00 94.81 270 HIS A N 1
ATOM 2092 C CA . HIS A 1 270 ? 8.410 -1.879 -21.297 1.00 94.81 270 HIS A CA 1
ATOM 2093 C C . HIS A 1 270 ? 8.691 -2.429 -19.902 1.00 94.81 270 HIS A C 1
ATOM 2095 O O . HIS A 1 270 ? 9.487 -3.360 -19.763 1.00 94.81 270 HIS A O 1
ATOM 2101 N N . TYR A 1 271 ? 8.093 -1.812 -18.887 1.00 94.56 271 TYR A N 1
ATOM 2102 C CA . TYR A 1 271 ? 8.153 -2.251 -17.497 1.00 94.56 271 TYR A CA 1
ATOM 2103 C C . TYR A 1 271 ? 6.811 -2.848 -17.092 1.00 94.56 271 TYR A C 1
ATOM 2105 O O . TYR A 1 271 ? 5.759 -2.306 -17.440 1.00 94.56 271 TYR A O 1
ATOM 2113 N N . GLU A 1 272 ? 6.859 -3.963 -16.373 1.00 94.88 272 GLU A N 1
ATOM 2114 C CA . GLU A 1 272 ? 5.694 -4.761 -16.014 1.00 94.88 272 GLU A CA 1
ATOM 2115 C C . GLU A 1 272 ? 5.890 -5.270 -14.583 1.00 94.88 272 GLU A C 1
ATOM 2117 O O . GLU A 1 272 ? 6.933 -5.842 -14.257 1.00 94.88 272 GLU A O 1
ATOM 2122 N N . CYS A 1 273 ? 4.901 -5.076 -13.716 1.00 95.25 273 CYS A N 1
ATOM 2123 C CA . CYS A 1 273 ? 4.946 -5.593 -12.356 1.00 95.25 273 CYS A CA 1
ATOM 2124 C C . CYS A 1 273 ? 3.608 -6.186 -11.919 1.00 95.25 273 CYS A C 1
ATOM 2126 O O . CYS A 1 273 ? 2.541 -5.713 -12.305 1.00 95.25 273 CYS A O 1
ATOM 2128 N N . ARG A 1 274 ? 3.670 -7.236 -11.100 1.00 95.94 274 ARG A N 1
ATOM 2129 C CA . ARG A 1 274 ? 2.526 -7.812 -10.397 1.00 95.94 274 ARG A CA 1
ATOM 2130 C C . ARG A 1 274 ? 2.542 -7.302 -8.970 1.00 95.94 274 ARG A C 1
ATOM 2132 O O . ARG A 1 274 ? 3.495 -7.565 -8.241 1.00 95.94 274 ARG A O 1
ATOM 2139 N N . VAL A 1 275 ? 1.487 -6.607 -8.574 1.00 95.38 275 VAL A N 1
ATOM 2140 C CA . VAL A 1 275 ? 1.351 -5.969 -7.258 1.00 95.38 275 VAL A CA 1
ATOM 2141 C C . VAL A 1 275 ? -0.055 -6.197 -6.702 1.00 95.38 275 VAL A C 1
ATOM 2143 O O . VAL A 1 275 ? -0.938 -6.628 -7.447 1.00 95.38 275 VAL A O 1
ATOM 2146 N N . PRO A 1 276 ? -0.298 -5.947 -5.405 1.00 95.31 276 PRO A N 1
ATOM 2147 C CA . PRO A 1 276 ? -1.635 -6.072 -4.837 1.00 95.31 276 PRO A CA 1
ATOM 2148 C C . PRO A 1 276 ? -2.636 -5.160 -5.549 1.00 95.31 276 PRO A C 1
ATOM 2150 O O . PRO A 1 276 ? -2.288 -4.064 -5.996 1.00 95.31 276 PRO A O 1
ATOM 2153 N N . GLU A 1 277 ? -3.891 -5.590 -5.637 1.00 93.25 277 GLU A N 1
ATOM 2154 C CA . GLU A 1 277 ? -4.955 -4.767 -6.217 1.00 93.25 277 GLU A CA 1
ATOM 2155 C C . GLU A 1 277 ? -5.064 -3.415 -5.489 1.00 93.25 277 GLU A C 1
ATOM 2157 O O . GLU A 1 277 ? -5.193 -3.359 -4.268 1.00 93.25 277 GLU A O 1
ATOM 2162 N N . GLY A 1 278 ? -4.988 -2.315 -6.244 1.00 90.31 278 GLY A N 1
ATOM 2163 C CA . GLY A 1 278 ? -5.019 -0.952 -5.702 1.00 90.31 278 GLY A CA 1
ATOM 2164 C C . GLY A 1 278 ? -3.683 -0.429 -5.159 1.00 90.31 278 GLY A C 1
ATOM 2165 O O . GLY A 1 278 ? -3.630 0.720 -4.725 1.00 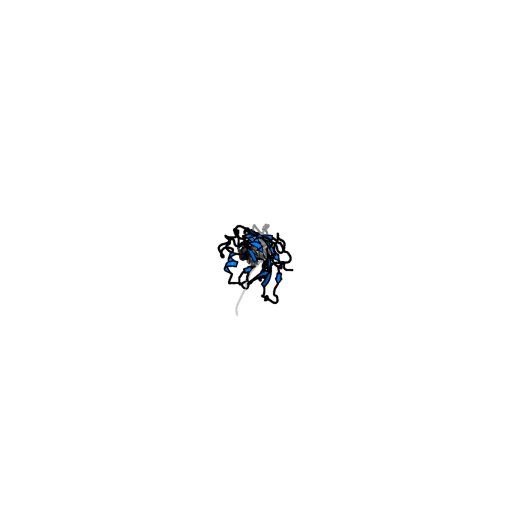90.31 278 GLY A O 1
ATOM 2166 N N . TYR A 1 279 ? -2.604 -1.217 -5.201 1.00 91.50 279 TYR A N 1
ATOM 2167 C CA . TYR A 1 279 ? -1.279 -0.754 -4.793 1.00 91.50 279 TYR A CA 1
ATOM 2168 C C . TYR A 1 279 ? -0.717 0.268 -5.792 1.00 91.50 279 TYR A C 1
ATOM 2170 O O . TYR A 1 279 ? -0.619 0.004 -6.990 1.00 91.50 279 TYR A O 1
ATOM 2178 N N . ASP A 1 280 ? -0.319 1.436 -5.294 1.00 85.94 280 ASP A N 1
ATOM 2179 C CA . ASP A 1 280 ? 0.186 2.577 -6.075 1.00 85.94 280 ASP A CA 1
ATOM 2180 C C . ASP A 1 280 ? 1.614 2.972 -5.660 1.00 85.94 280 ASP A C 1
ATOM 2182 O O . ASP A 1 280 ? 2.089 4.087 -5.904 1.00 85.94 280 ASP A O 1
ATOM 2186 N N . GLY A 1 281 ? 2.280 2.067 -4.941 1.00 87.31 281 GLY A N 1
ATOM 2187 C CA . GLY A 1 281 ? 3.553 2.334 -4.301 1.00 87.31 281 GLY A CA 1
ATOM 2188 C C . GLY A 1 281 ? 4.754 2.221 -5.231 1.00 87.31 281 GLY A C 1
ATOM 2189 O O . GLY A 1 281 ? 5.827 2.625 -4.826 1.00 87.31 281 GLY A O 1
ATOM 2190 N N . ILE A 1 282 ? 4.646 1.706 -6.456 1.00 89.69 282 ILE A N 1
ATOM 2191 C CA . ILE A 1 282 ? 5.842 1.513 -7.293 1.00 89.69 282 ILE A CA 1
ATOM 2192 C C . ILE A 1 282 ? 6.298 2.835 -7.917 1.00 89.69 282 ILE A C 1
ATOM 2194 O O . ILE A 1 282 ? 5.530 3.531 -8.590 1.00 89.69 282 ILE A O 1
ATOM 2198 N N . VAL A 1 283 ? 7.575 3.164 -7.728 1.00 87.62 283 VAL A N 1
ATOM 2199 C CA . VAL A 1 283 ? 8.234 4.321 -8.339 1.00 87.62 283 VAL A CA 1
ATOM 2200 C C . VAL A 1 283 ? 9.424 3.856 -9.165 1.00 87.62 283 VAL A C 1
ATOM 2202 O O . VAL A 1 283 ? 10.339 3.211 -8.658 1.00 87.62 283 VAL A O 1
ATOM 2205 N N . MET A 1 284 ? 9.426 4.227 -10.442 1.00 87.31 284 MET A N 1
ATOM 2206 C CA . MET A 1 284 ? 10.569 4.069 -11.333 1.00 87.31 284 MET A CA 1
ATOM 2207 C C . MET A 1 284 ? 11.478 5.292 -11.212 1.00 87.31 284 MET A C 1
ATOM 2209 O O . MET A 1 284 ? 11.051 6.424 -11.446 1.00 87.31 284 MET A O 1
ATOM 2213 N N . LEU A 1 285 ? 12.741 5.066 -10.872 1.00 83.12 285 LEU A N 1
ATOM 2214 C CA . LEU A 1 285 ? 13.783 6.083 -10.779 1.00 83.12 285 LEU A CA 1
ATOM 2215 C C . LEU A 1 285 ? 14.662 6.035 -12.028 1.00 83.12 285 LEU A C 1
ATOM 2217 O O . LEU A 1 285 ? 15.022 4.955 -12.494 1.00 83.12 285 LEU A O 1
ATOM 2221 N N . LEU A 1 286 ? 15.033 7.204 -12.548 1.00 81.06 286 LEU A N 1
ATOM 2222 C CA . LEU A 1 286 ? 15.925 7.364 -13.693 1.00 81.06 286 LEU A CA 1
ATOM 2223 C C . LEU A 1 286 ? 17.127 8.226 -13.308 1.00 81.06 286 LEU A C 1
ATOM 2225 O O . LEU A 1 286 ? 16.978 9.314 -12.743 1.00 81.06 286 LEU A O 1
ATOM 2229 N N . ALA A 1 287 ? 18.319 7.762 -13.672 1.00 77.00 287 ALA A N 1
ATOM 2230 C CA . ALA A 1 287 ? 19.563 8.476 -13.428 1.00 77.00 287 ALA A CA 1
ATOM 2231 C C . ALA A 1 287 ? 20.525 8.367 -14.614 1.00 77.00 287 ALA A C 1
ATOM 2233 O O . ALA A 1 287 ? 20.700 7.313 -15.236 1.00 77.00 287 ALA A O 1
ATOM 2234 N N . SER A 1 288 ? 21.155 9.488 -14.940 1.00 67.25 288 SER A N 1
ATOM 2235 C CA . SER A 1 288 ? 22.176 9.601 -15.969 1.00 67.25 288 SER A CA 1
ATOM 2236 C C . SER A 1 288 ? 23.475 8.966 -15.475 1.00 67.25 288 SER A C 1
ATOM 2238 O O . SER A 1 288 ? 23.879 9.126 -14.325 1.00 67.25 288 SER A O 1
ATOM 2240 N N . ASP A 1 289 ? 24.144 8.205 -16.345 1.00 61.38 289 ASP A N 1
ATOM 2241 C CA . ASP A 1 289 ? 25.315 7.369 -16.027 1.00 61.38 289 ASP A CA 1
ATOM 2242 C C . ASP A 1 289 ? 26.622 8.172 -15.785 1.00 61.38 289 ASP A C 1
ATOM 2244 O O . ASP A 1 289 ? 27.710 7.832 -16.256 1.00 61.38 289 ASP A O 1
ATOM 2248 N N . ASN A 1 290 ? 26.539 9.270 -15.029 1.00 53.28 290 ASN A N 1
ATOM 2249 C CA . ASN A 1 290 ? 27.689 9.938 -14.407 1.00 53.28 290 ASN A CA 1
ATOM 2250 C C . ASN A 1 290 ? 28.226 9.173 -13.178 1.00 53.28 290 ASN A C 1
ATOM 2252 O O . ASN A 1 290 ? 29.145 9.642 -12.508 1.00 53.28 290 ASN A O 1
ATOM 2256 N N . LEU A 1 291 ? 27.663 8.000 -12.875 1.00 48.59 291 LEU A N 1
ATOM 2257 C CA . LEU A 1 291 ? 27.907 7.235 -11.658 1.00 48.59 291 LEU A CA 1
ATOM 2258 C C . LEU A 1 291 ? 28.904 6.103 -11.923 1.00 48.59 291 LEU A C 1
ATOM 2260 O O . LEU A 1 291 ? 28.617 5.152 -12.644 1.00 48.59 291 LEU A O 1
ATOM 2264 N N . ASN A 1 292 ? 30.084 6.189 -11.308 1.00 43.12 292 ASN A N 1
ATOM 2265 C CA . ASN A 1 292 ? 31.109 5.145 -11.391 1.00 43.12 292 ASN A CA 1
ATOM 2266 C C . ASN A 1 292 ? 30.757 3.861 -10.613 1.00 43.12 292 ASN A C 1
ATOM 2268 O O . ASN A 1 292 ? 31.474 2.880 -10.774 1.00 43.12 292 ASN A O 1
ATOM 2272 N N . ASP A 1 293 ? 29.674 3.832 -9.827 1.00 46.09 293 ASP A N 1
ATOM 2273 C CA . ASP A 1 293 ? 29.292 2.667 -9.020 1.00 46.09 293 ASP A CA 1
ATOM 2274 C C . ASP A 1 293 ? 27.822 2.277 -9.209 1.00 46.09 293 ASP A C 1
ATOM 2276 O O . ASP A 1 293 ? 26.926 3.116 -9.286 1.00 46.09 293 ASP A O 1
ATOM 2280 N N . THR A 1 294 ? 27.579 0.976 -9.375 1.00 43.34 294 THR A N 1
ATOM 2281 C CA . THR A 1 294 ? 26.272 0.342 -9.655 1.00 43.34 294 THR A CA 1
ATOM 2282 C C . THR A 1 294 ? 25.383 0.144 -8.439 1.00 43.34 294 THR A C 1
ATOM 2284 O O . THR A 1 294 ? 24.202 -0.117 -8.612 1.00 43.34 294 THR A O 1
ATOM 2287 N N . LEU A 1 295 ? 25.919 0.314 -7.234 1.00 45.00 295 LEU A N 1
ATOM 2288 C CA . LEU A 1 295 ? 25.250 -0.029 -5.975 1.00 45.00 295 LEU A CA 1
ATOM 2289 C C . LEU A 1 295 ? 24.608 1.165 -5.243 1.00 45.00 295 LEU A C 1
ATOM 2291 O O . LEU A 1 295 ? 24.108 0.998 -4.143 1.00 45.00 295 LEU A O 1
ATOM 2295 N N . GLU A 1 296 ? 24.618 2.370 -5.823 1.00 53.72 296 GLU A N 1
ATOM 2296 C CA . GLU A 1 296 ? 24.370 3.614 -5.071 1.00 53.72 296 GLU A CA 1
ATOM 2297 C C . GLU A 1 296 ? 23.059 4.358 -5.391 1.00 53.72 296 GLU A C 1
ATOM 2299 O O . GLU A 1 296 ? 22.802 5.386 -4.772 1.00 53.72 296 GLU A O 1
ATOM 2304 N N . LEU A 1 297 ? 22.227 3.897 -6.333 1.00 52.91 297 LEU A N 1
ATOM 2305 C CA . LEU A 1 297 ? 20.941 4.559 -6.643 1.00 52.91 297 LEU A CA 1
ATOM 2306 C C . LEU A 1 297 ? 19.815 4.222 -5.652 1.00 52.91 297 LEU A C 1
ATOM 2308 O O . LEU A 1 297 ? 18.819 4.936 -5.613 1.00 52.91 297 LEU A O 1
ATOM 2312 N N . LEU A 1 298 ? 19.986 3.142 -4.886 1.00 51.47 298 LEU A N 1
ATOM 2313 C CA . LEU A 1 298 ? 18.980 2.546 -4.001 1.00 51.47 298 LEU A CA 1
ATOM 2314 C C . LEU A 1 298 ? 19.172 2.910 -2.519 1.00 51.47 298 LEU A C 1
ATOM 2316 O O . LEU A 1 298 ? 18.338 2.563 -1.694 1.00 51.47 298 LEU A O 1
ATOM 2320 N N . ASP A 1 299 ? 20.238 3.636 -2.174 1.00 54.38 299 ASP A N 1
ATOM 2321 C CA . ASP A 1 299 ? 20.443 4.118 -0.807 1.00 54.38 299 ASP A CA 1
ATOM 2322 C C . ASP A 1 299 ? 19.670 5.432 -0.597 1.00 54.38 299 ASP A C 1
ATOM 2324 O O . ASP A 1 299 ? 19.802 6.375 -1.390 1.00 54.38 299 ASP A O 1
ATOM 2328 N N . ALA A 1 300 ? 18.877 5.507 0.476 1.00 47.09 300 ALA A N 1
ATOM 2329 C CA . ALA A 1 300 ? 18.123 6.696 0.879 1.00 47.09 300 ALA A CA 1
ATOM 2330 C C . ALA A 1 300 ? 19.019 7.947 1.009 1.00 47.09 300 ALA A C 1
ATOM 2332 O O . ALA A 1 300 ? 18.548 9.070 0.810 1.00 47.09 300 ALA A O 1
ATOM 2333 N N . ASP A 1 301 ? 20.323 7.762 1.234 1.00 46.78 301 ASP A N 1
ATOM 2334 C CA . ASP A 1 301 ? 21.315 8.838 1.326 1.00 46.78 301 ASP A CA 1
ATOM 2335 C C . ASP A 1 301 ? 21.774 9.408 -0.038 1.00 46.78 301 ASP A C 1
ATOM 2337 O O . ASP A 1 301 ? 22.468 10.430 -0.098 1.00 46.78 301 ASP A O 1
ATOM 2341 N N . ASN A 1 302 ? 21.372 8.798 -1.160 1.00 53.53 302 ASN A N 1
ATOM 2342 C CA . ASN A 1 302 ? 21.831 9.147 -2.511 1.00 53.53 302 ASN A CA 1
ATOM 2343 C C . ASN A 1 302 ? 20.746 9.737 -3.427 1.00 53.53 302 ASN A C 1
ATOM 2345 O O . ASN A 1 302 ? 20.975 9.899 -4.628 1.00 53.53 302 ASN A O 1
ATOM 2349 N N . GLN A 1 303 ? 19.611 10.166 -2.867 1.00 52.91 303 GLN A N 1
ATOM 2350 C CA . GLN A 1 303 ? 18.495 10.795 -3.597 1.00 52.91 303 GLN A CA 1
ATOM 2351 C C . GLN A 1 303 ? 18.913 12.003 -4.464 1.00 52.91 303 GLN A C 1
ATOM 2353 O O . GLN A 1 303 ? 18.270 12.304 -5.464 1.00 52.91 303 GLN A O 1
ATOM 2358 N N . ASN A 1 304 ? 20.043 12.651 -4.152 1.00 53.53 304 ASN A N 1
ATOM 2359 C CA . ASN A 1 304 ? 20.634 13.737 -4.950 1.00 53.53 304 ASN A CA 1
ATOM 2360 C C . ASN A 1 304 ? 21.202 13.291 -6.318 1.00 53.53 304 ASN A C 1
ATOM 2362 O O . ASN A 1 304 ? 21.725 14.127 -7.057 1.00 53.53 304 ASN A O 1
ATOM 2366 N N . LYS A 1 305 ? 21.170 11.989 -6.633 1.00 61.22 305 LYS A N 1
ATOM 2367 C CA . LYS A 1 305 ? 21.671 11.388 -7.883 1.00 61.22 305 LYS A CA 1
ATOM 2368 C C . LYS A 1 305 ? 20.547 10.954 -8.839 1.00 61.22 305 LYS A C 1
ATOM 2370 O O . LYS A 1 305 ? 20.847 10.421 -9.906 1.00 61.22 305 LYS A O 1
ATOM 2375 N N . VAL A 1 306 ? 19.279 11.155 -8.463 1.00 65.19 306 VAL A N 1
ATOM 2376 C CA . VAL A 1 306 ? 18.106 10.861 -9.300 1.00 65.19 306 VAL A CA 1
ATOM 2377 C C . VAL A 1 306 ? 17.785 12.079 -10.158 1.00 65.19 306 VAL A C 1
ATOM 2379 O O . VAL A 1 306 ? 17.556 13.168 -9.637 1.00 65.19 306 VAL A O 1
ATOM 2382 N N . ASP A 1 307 ? 17.741 11.892 -11.476 1.00 66.94 307 ASP A N 1
ATOM 2383 C CA . ASP A 1 307 ? 17.389 12.977 -12.394 1.00 66.94 307 ASP A CA 1
ATOM 2384 C C . ASP A 1 307 ? 15.867 13.120 -12.498 1.00 66.94 307 ASP A C 1
ATOM 2386 O O . ASP A 1 307 ? 15.339 14.232 -12.444 1.00 66.94 307 ASP A O 1
ATOM 2390 N N . TYR A 1 308 ? 15.161 11.989 -12.618 1.00 73.38 308 TYR A N 1
ATOM 2391 C CA . TYR A 1 308 ? 13.707 11.929 -12.773 1.00 73.38 308 TYR A CA 1
ATOM 2392 C C . TYR A 1 308 ? 13.120 10.705 -12.077 1.00 73.38 308 TYR A C 1
ATOM 2394 O O . TYR A 1 308 ? 13.780 9.679 -11.913 1.00 73.38 308 TYR A O 1
ATOM 2402 N N . SER A 1 309 ? 11.849 10.807 -11.711 1.00 72.81 309 SER A N 1
ATOM 2403 C CA . SER A 1 309 ? 11.081 9.718 -11.116 1.00 72.81 309 SER A CA 1
ATOM 2404 C C . SER A 1 309 ? 9.672 9.682 -11.690 1.00 72.81 309 SER A C 1
ATOM 2406 O O . SER A 1 309 ? 9.077 10.726 -11.965 1.00 72.81 309 SER A O 1
ATOM 2408 N N . PHE A 1 310 ? 9.131 8.483 -11.847 1.00 77.44 310 PHE A N 1
ATOM 2409 C CA . PHE A 1 310 ? 7.760 8.259 -12.274 1.00 77.44 310 PHE A CA 1
ATOM 2410 C C . PHE A 1 310 ? 7.092 7.298 -11.303 1.00 77.44 310 PHE A C 1
ATOM 2412 O O . PHE A 1 310 ? 7.516 6.153 -11.158 1.00 77.44 310 PHE A O 1
ATOM 2419 N N . ARG A 1 311 ? 6.048 7.772 -10.626 1.00 81.25 311 ARG A N 1
ATOM 2420 C CA . ARG A 1 311 ? 5.203 6.926 -9.787 1.00 81.25 311 ARG A CA 1
ATOM 2421 C C . ARG A 1 311 ? 4.134 6.295 -10.666 1.00 81.25 311 ARG A C 1
ATOM 2423 O O . ARG A 1 311 ? 3.418 7.021 -11.359 1.00 81.25 311 ARG A O 1
ATOM 2430 N N . LEU A 1 312 ? 4.028 4.968 -10.633 1.00 78.88 312 LEU A N 1
ATOM 2431 C CA . LEU A 1 312 ? 2.959 4.277 -11.342 1.00 78.88 312 LEU A CA 1
ATOM 2432 C C . LEU A 1 312 ? 1.616 4.757 -10.768 1.00 78.88 312 LEU A C 1
ATOM 2434 O O . LEU A 1 312 ? 1.458 4.796 -9.545 1.00 78.88 312 LEU A O 1
ATOM 2438 N N . PRO A 1 313 ? 0.657 5.166 -11.618 1.00 71.12 313 PRO A N 1
ATOM 2439 C CA . PRO A 1 313 ? -0.655 5.570 -11.145 1.00 71.12 313 PRO A CA 1
ATOM 2440 C C . PRO A 1 313 ? -1.300 4.452 -10.325 1.00 71.12 313 PRO A C 1
ATOM 2442 O O . PRO A 1 313 ? -1.214 3.279 -10.692 1.00 71.12 313 PRO A O 1
ATOM 2445 N N . ALA A 1 314 ? -2.011 4.819 -9.259 1.00 60.28 314 ALA A N 1
ATOM 2446 C CA . ALA A 1 314 ? -3.026 3.936 -8.708 1.00 60.28 314 ALA A CA 1
ATOM 2447 C C . ALA A 1 314 ? -4.043 3.661 -9.821 1.00 60.28 314 ALA A C 1
ATOM 2449 O O . ALA A 1 314 ? -4.521 4.606 -10.460 1.00 60.28 314 ALA A O 1
ATOM 2450 N N . ALA A 1 315 ? -4.403 2.399 -10.053 1.00 51.47 315 ALA A N 1
ATOM 2451 C CA . ALA A 1 315 ? -5.622 2.131 -10.800 1.00 51.47 315 ALA A CA 1
ATOM 2452 C C . ALA A 1 315 ? -6.762 2.822 -10.045 1.00 51.47 315 ALA A C 1
ATOM 2454 O O . ALA A 1 315 ? -6.983 2.529 -8.873 1.00 51.47 315 ALA A O 1
ATOM 2455 N N . ILE A 1 316 ? -7.436 3.783 -10.679 1.00 35.34 316 ILE A N 1
ATOM 2456 C CA . ILE A 1 316 ? -8.688 4.309 -10.142 1.00 35.34 316 ILE A CA 1
ATOM 2457 C C . ILE A 1 316 ? -9.662 3.134 -10.255 1.00 35.34 316 ILE A C 1
ATOM 2459 O O . ILE A 1 316 ? -9.924 2.725 -11.388 1.00 35.34 316 ILE A O 1
ATOM 2463 N N . PRO A 1 317 ? -10.148 2.537 -9.151 1.00 35.84 317 PRO A N 1
ATOM 2464 C CA . PRO A 1 317 ? -11.205 1.548 -9.273 1.00 35.84 317 PRO A CA 1
ATOM 2465 C C . PRO A 1 317 ? -12.409 2.246 -9.921 1.00 35.84 317 PRO A C 1
ATOM 2467 O O . PRO A 1 317 ? -12.852 3.288 -9.430 1.00 35.84 317 PRO A O 1
ATOM 2470 N N . GLU A 1 318 ? -12.857 1.726 -11.069 1.00 31.59 318 GLU A N 1
ATOM 2471 C CA . GLU A 1 318 ? -14.100 2.153 -11.730 1.00 31.59 318 GLU A CA 1
ATOM 2472 C C . GLU A 1 318 ? -15.329 1.920 -10.838 1.00 31.59 318 GLU A C 1
ATOM 2474 O O . GLU A 1 318 ? -15.382 0.882 -10.135 1.00 31.59 318 GLU A O 1
#

Foldseek 3Di:
DDDDDDDDDDDDDDDDPPPDDPDDFDWDPAAQQAAIAGPPPRDGDDGHPHFDWDPAAQVFAIAGPGPRDGDDDHDNFDWDPAAQVGAIAGPGPGDGDDGHDHFDWDPAAQVAAIAGPGPGDGDDGHADWLCPPQPAAEDDAQDWDWDKAAFAQHRVDIFTKTKHKYDWDKAQADPPGDGDPQKIKIKIKIKIKGWFPRCVPRNGADKDKDKAFRHDLPQQVVQDDPQWGWDQDPNDIDGRKGKDKDKDKDDFPCVPDDPGTGTMIMIMMMIMMMDGQQDQGIKMFIFHPPDPDPPQPSDSVRSVRTPHMYGRDGDPDD

Mean predicted aligned error: 14.05 Å

Solvent-accessible surface area (backbone atoms only — not comparable to full-atom values): 18527 Å² total; per-residue (Å²): 136,82,87,78,85,88,91,82,88,88,83,84,87,91,81,86,91,75,86,72,79,94,67,86,80,54,68,42,79,51,39,56,84,40,32,21,32,22,80,87,77,65,54,72,51,81,65,40,69,46,78,54,71,41,80,51,37,58,90,39,36,22,28,21,77,83,81,65,51,73,51,86,65,46,40,81,74,56,72,42,79,49,37,65,87,39,37,18,28,22,81,83,80,65,56,71,52,83,64,42,40,80,81,49,64,47,82,54,33,72,80,40,36,17,32,21,77,82,73,65,54,73,50,82,65,42,45,79,42,59,50,78,80,50,82,67,44,76,56,55,82,68,43,74,44,82,48,75,36,45,14,55,76,41,66,93,42,63,20,55,23,49,30,32,39,35,82,66,48,73,45,51,58,59,101,88,40,78,72,48,94,71,36,24,36,38,36,37,31,40,38,35,36,36,55,34,55,46,25,66,77,30,30,57,44,59,77,44,72,50,77,42,36,37,50,45,45,66,62,31,62,73,40,52,56,91,51,32,28,39,50,76,56,86,86,40,79,42,65,84,23,36,52,50,73,50,79,49,77,49,76,54,43,67,89,60,63,40,102,78,31,50,45,33,40,35,43,39,34,42,40,38,34,36,40,49,64,70,60,46,40,49,28,43,39,34,24,61,64,84,60,95,62,92,81,51,82,81,43,86,91,33,51,91,61,49,67,35,30,37,64,48,73,52,64,74,84,128

Sequence (318 aa):
MRNRQFCIIGIFTVCFMLTGCGHKHTWSEATCTEPKTCSECGETEGEALGHTWVDATCAKPKTCAVCGEVEGEALAHTWVDATCAEPKHCSVCGETEGEPLEHTLTEANYQQSATCEVCGETVGEPLQADLINAPLNLVELNQTFDYVRPCSAEPSETTITQAVFKDYSCFISDDTHEAVDGYVWQTVTFEMKMNDYNGWMYGGKGTRSATVSYYDMVGFDESHNDNVFSVNFYGKDYSDCLETSTISWSGWDSDNWNDNYPPCNTLTWHYECRVPEGYDGIVMLLASDNLNDTLELLDADNQNKVDYSFRLPAAIPE

Secondary structure (DSSP, 8-state):
---------------------SS---EEPP-SSS-EEETTT--EES------EEPP-SSS-EEETTT--EES-PPPP-EEPP-SSS-EEETTT--EES-PPPP-BPPP-SS--EEBTTT--EES-PPPPGGGGS---B--TT--EEEEEEBSS-TTSEEEEEEEEEEEEEES--SSS---TTEEEEEEEEEEEE-SHHHHHH-BPPEEEEEEESS-HHHHHHH-BTTEEEEEETTEEEEEEEEEEEEEEE---GGG-BTTBPPPEEEEEEEEEEEETT---EEEEEEES--S-TT-SSSGGGGGG--EEEEPPPP---

Radius of gyration: 49.36 Å; Cα contacts (8 Å, |Δi|>4): 656; chains: 1; bounding box: 109×66×154 Å

pLDDT: mean 80.77, std 15.77, range [31.59, 96.06]